Protein AF-0000000069564676 (afdb_homodimer)

pLDDT: mean 77.63, std 24.66, range [20.08, 97.81]

Organism: Araneus ventricosus (NCBI:txid182803)

Sequence (310 aa):
MEGTSELGQIPICLFYKAKEYPKPPKLYRRPIPWRDETKYLGVILDKRLTYKTHVAEVKNKVTAVNKKLYYVMGKNSKLSPRNILLLYKTLMRPIMSYASPVWGAAAKTHINKLETAQNKIARQITQVPWYVRNKQIQRELKLTPLLDYFSHQIFMEGTSELGQIPICLFYKAKEYPKPPKLYRRPIPWRDETKYLGVILDKRLTYKTHVAEVKNKVTAVNKKLYYVMGKNSKLSPRNILLLYKTLMRPIMSYASPVWGAAAKTHINKLETAQNKIARQITQVPWYVRNKQIQRELKLTPLLDYFSHQIF

Structure (mmCIF, N/CA/C/O backbone):
data_AF-0000000069564676-model_v1
#
loop_
_entity.id
_entity.type
_entity.pdbx_description
1 polymer 'Putative RNA-directed DNA polymerase from transposon X-element'
#
loop_
_atom_site.group_PDB
_atom_site.id
_atom_site.type_symbol
_atom_site.label_atom_id
_atom_site.label_alt_id
_atom_site.label_comp_id
_atom_site.label_asym_id
_atom_site.label_entity_id
_atom_site.label_seq_id
_atom_site.pdbx_PDB_ins_code
_atom_site.Cartn_x
_atom_site.Cartn_y
_atom_site.Cartn_z
_atom_site.occupancy
_atom_site.B_iso_or_equiv
_atom_site.auth_seq_id
_atom_site.auth_comp_id
_atom_site.auth_asym_id
_atom_site.auth_atom_id
_atom_site.pdbx_PDB_model_num
ATOM 1 N N . MET A 1 1 ? -2.74 -2.475 32.688 1 20.09 1 MET A N 1
ATOM 2 C CA . MET A 1 1 ? -2.074 -3.359 31.719 1 20.09 1 MET A CA 1
ATOM 3 C C . MET A 1 1 ? -2.043 -2.736 30.328 1 20.09 1 MET A C 1
ATOM 5 O O . MET A 1 1 ? -3.057 -2.725 29.625 1 20.09 1 MET A O 1
ATOM 9 N N . GLU A 1 2 ? -1.271 -1.527 30.141 1 24.39 2 GLU A N 1
ATOM 10 C CA . GLU A 1 2 ? -1.19 -0.395 29.219 1 24.39 2 GLU A CA 1
ATOM 11 C C . GLU A 1 2 ? -0.674 -0.829 27.844 1 24.39 2 GLU A C 1
ATOM 13 O O . GLU A 1 2 ? 0.43 -1.365 27.734 1 24.39 2 GLU A O 1
ATOM 18 N N . GLY A 1 3 ? -1.447 -1.653 27.094 1 25.66 3 GLY A N 1
ATOM 19 C CA . GLY A 1 3 ? -1.101 -2.182 25.781 1 25.66 3 GLY A CA 1
ATOM 20 C C . GLY A 1 3 ? -0.368 -1.181 24.922 1 25.66 3 GLY A C 1
ATOM 21 O O . GLY A 1 3 ? -0.958 -0.201 24.453 1 25.66 3 GLY A O 1
ATOM 22 N N . THR A 1 4 ? 0.933 -0.821 25.234 1 27.86 4 THR A N 1
ATOM 23 C CA . THR A 1 4 ? 1.919 0.072 24.625 1 27.86 4 THR A CA 1
ATOM 24 C C . THR A 1 4 ? 2.059 -0.203 23.141 1 27.86 4 THR A C 1
ATOM 26 O O . THR A 1 4 ? 2.555 -1.258 22.734 1 27.86 4 THR A O 1
ATOM 29 N N . SER A 1 5 ? 1.03 -0.113 22.453 1 30.66 5 SER A N 1
ATOM 30 C CA . SER A 1 5 ? 1.203 -0.148 21 1 30.66 5 SER A CA 1
ATOM 31 C C . SER A 1 5 ? 2.412 0.675 20.562 1 30.66 5 SER A C 1
ATOM 33 O O . SER A 1 5 ? 2.549 1.838 20.953 1 30.66 5 SER A O 1
ATOM 35 N N . GLU A 1 6 ? 3.609 0.08 20.578 1 29.86 6 GLU A N 1
ATOM 36 C CA . GLU A 1 6 ? 4.914 0.643 20.234 1 29.86 6 GLU A CA 1
ATOM 37 C C . GLU A 1 6 ? 4.84 1.523 19 1 29.86 6 GLU A C 1
ATOM 39 O O . GLU A 1 6 ? 4.82 1.019 17.875 1 29.86 6 GLU A O 1
ATOM 44 N N . LEU A 1 7 ? 3.84 2.301 18.828 1 29.2 7 LEU A N 1
ATOM 45 C CA . LEU A 1 7 ? 3.957 3.4 17.875 1 29.2 7 LEU A CA 1
ATOM 46 C C . LEU A 1 7 ? 5.316 4.082 18 1 29.2 7 LEU A C 1
ATOM 48 O O . LEU A 1 7 ? 5.602 4.727 19.016 1 29.2 7 LEU A O 1
ATOM 52 N N . GLY A 1 8 ? 6.371 3.348 17.734 1 30.05 8 GLY A N 1
ATOM 53 C CA . GLY A 1 8 ? 7.746 3.814 17.828 1 30.05 8 GLY A CA 1
ATOM 54 C C . GLY A 1 8 ? 7.922 5.25 17.375 1 30.05 8 GLY A C 1
ATOM 55 O O . GLY A 1 8 ? 7.039 5.816 16.734 1 30.05 8 GLY A O 1
ATOM 56 N N . GLN A 1 9 ? 8.828 5.98 18.031 1 30.41 9 GLN A N 1
ATOM 57 C CA . GLN A 1 9 ? 9.375 7.324 17.875 1 30.41 9 GLN A CA 1
ATOM 58 C C . GLN A 1 9 ? 9.672 7.641 16.422 1 30.41 9 GLN A C 1
ATOM 60 O O . GLN A 1 9 ? 10.086 6.762 15.664 1 30.41 9 GLN A O 1
ATOM 65 N N . ILE A 1 10 ? 8.852 8.414 15.781 1 31.52 10 ILE A N 1
ATOM 66 C CA . ILE A 1 10 ? 9.133 8.992 14.469 1 31.52 10 ILE A CA 1
ATOM 67 C C . ILE A 1 10 ? 10.602 9.398 14.391 1 31.52 10 ILE A C 1
ATOM 69 O O . ILE A 1 10 ? 11.039 10.305 15.109 1 31.52 10 ILE A O 1
ATOM 73 N N . PRO A 1 11 ? 11.531 8.508 14.227 1 31.44 11 PRO A N 1
ATOM 74 C CA . PRO A 1 11 ? 12.883 9.031 14.031 1 31.44 11 PRO A CA 1
ATOM 75 C C . PRO A 1 11 ? 12.953 10.102 12.938 1 31.44 11 PRO A C 1
ATOM 77 O O . PRO A 1 11 ? 12.508 9.867 11.812 1 31.44 11 PRO A O 1
ATOM 80 N N . ILE A 1 12 ? 12.492 11.305 13.133 1 32.72 12 ILE A N 1
ATOM 81 C CA . ILE A 1 12 ? 12.984 12.414 12.336 1 32.72 12 ILE A CA 1
ATOM 82 C C . ILE A 1 12 ? 14.445 12.188 11.969 1 32.72 12 ILE A C 1
ATOM 84 O O . ILE A 1 12 ? 15.344 12.422 12.781 1 32.72 12 ILE A O 1
ATOM 88 N N . CYS A 1 13 ? 14.984 11.102 11.641 1 32.88 13 CYS A N 1
ATOM 89 C CA . CYS A 1 13 ? 16.359 11.016 11.141 1 32.88 13 CYS A CA 1
ATOM 90 C C . CYS A 1 13 ? 16.578 12 10 1 32.88 13 CYS A C 1
ATOM 92 O O . CYS A 1 13 ? 15.891 11.953 8.984 1 32.88 13 CYS A O 1
ATOM 94 N N . LEU A 1 14 ? 16.844 13.312 10.195 1 31.86 14 LEU A N 1
ATOM 95 C CA . LEU A 1 14 ? 17.797 14.102 9.414 1 31.86 14 LEU A CA 1
ATOM 96 C C . LEU A 1 14 ? 18.781 13.195 8.68 1 31.86 14 LEU A C 1
ATOM 98 O O . LEU A 1 14 ? 19.656 12.594 9.305 1 31.86 14 LEU A O 1
ATOM 102 N N . PHE A 1 15 ? 18.359 12.406 7.941 1 35.03 15 PHE A N 1
ATOM 103 C CA . PHE A 1 15 ? 19.234 11.656 7.051 1 35.03 15 PHE A CA 1
ATOM 104 C C . PHE A 1 15 ? 20.234 12.586 6.367 1 35.03 15 PHE A C 1
ATOM 106 O O . PHE A 1 15 ? 19.859 13.344 5.465 1 35.03 15 PHE A O 1
ATOM 113 N N . TYR A 1 16 ? 21.016 13.344 7.113 1 31.02 16 TYR A N 1
ATOM 114 C CA . TYR A 1 16 ? 22.188 13.938 6.469 1 31.02 16 TYR A CA 1
ATOM 115 C C . TYR A 1 16 ? 22.922 12.906 5.625 1 31.02 16 TYR A C 1
ATOM 117 O O . TYR A 1 16 ? 22.891 11.711 5.926 1 31.02 16 TYR A O 1
ATOM 125 N N . LYS A 1 17 ? 23.203 13.297 4.359 1 33.84 17 LYS A N 1
ATOM 126 C CA . LYS A 1 17 ? 24.188 12.578 3.555 1 33.84 17 LYS A CA 1
ATOM 127 C C . LYS A 1 17 ? 25.281 11.992 4.43 1 33.84 17 LYS A C 1
ATOM 129 O O . LYS A 1 17 ? 25.672 12.594 5.434 1 33.84 17 LYS A O 1
ATOM 134 N N . ALA A 1 18 ? 25.672 10.727 4.195 1 33.09 18 ALA A N 1
ATOM 135 C CA . ALA A 1 18 ? 26.812 10 4.742 1 33.09 18 ALA A CA 1
ATOM 136 C C . ALA A 1 18 ? 27.953 10.953 5.082 1 33.09 18 ALA A C 1
ATOM 138 O O . ALA A 1 18 ? 28.875 10.602 5.832 1 33.09 18 ALA A O 1
ATOM 139 N N . LYS A 1 19 ? 28.125 12.078 4.344 1 34.16 19 LYS A N 1
ATOM 140 C CA . LYS A 1 19 ? 29.453 12.633 4.605 1 34.16 19 LYS A CA 1
ATOM 141 C C . LYS A 1 19 ? 29.531 13.203 6.02 1 34.16 19 LYS A C 1
ATOM 143 O O . LYS A 1 19 ? 30.609 13.211 6.621 1 34.16 19 LYS A O 1
ATOM 148 N N . GLU A 1 20 ? 28.75 14.273 6.273 1 33.28 20 GLU A N 1
ATOM 149 C CA . GLU A 1 20 ? 29.078 14.953 7.52 1 33.28 20 GLU A CA 1
ATOM 150 C C . GLU A 1 20 ? 28.188 14.469 8.664 1 33.28 20 GLU A C 1
ATOM 152 O O . GLU A 1 20 ? 26.984 14.711 8.672 1 33.28 20 GLU A O 1
ATOM 157 N N . TYR A 1 21 ? 28.406 13.312 9.109 1 33.94 21 TYR A N 1
ATOM 158 C CA . TYR A 1 21 ? 27.844 12.797 10.359 1 33.94 21 TYR A CA 1
ATOM 159 C C . TYR A 1 21 ? 27.891 13.852 11.453 1 33.94 21 TYR A C 1
ATOM 161 O O . TYR A 1 21 ? 28.969 14.312 11.836 1 33.94 21 TYR A O 1
ATOM 169 N N . PRO A 1 22 ? 27.062 14.805 11.57 1 33.44 22 PRO A N 1
ATOM 170 C CA . PRO A 1 22 ? 27.391 15.5 12.82 1 33.44 22 PRO A CA 1
ATOM 171 C C . PRO A 1 22 ? 27.516 14.539 14.008 1 33.44 22 PRO A C 1
ATOM 173 O O . PRO A 1 22 ? 26.953 13.445 13.977 1 33.44 22 PRO A O 1
ATOM 176 N N . LYS A 1 23 ? 28.406 14.711 14.906 1 34.78 23 LYS A N 1
ATOM 177 C CA . LYS A 1 23 ? 28.641 13.992 16.156 1 34.78 23 LYS A CA 1
ATOM 178 C C . LYS A 1 23 ? 27.344 13.812 16.938 1 34.78 23 LYS A C 1
ATOM 180 O O . LYS A 1 23 ? 26.5 14.719 16.984 1 34.78 23 LYS A O 1
ATOM 185 N N . PRO A 1 24 ? 26.828 12.594 17.016 1 37.69 24 PRO A N 1
ATOM 186 C CA . PRO A 1 24 ? 25.641 12.375 17.859 1 37.69 24 PRO A CA 1
ATOM 187 C C . PRO A 1 24 ? 25.578 13.336 19.047 1 37.69 24 PRO A C 1
ATOM 189 O O . PRO A 1 24 ? 26.609 13.633 19.656 1 37.69 24 PRO A O 1
ATOM 192 N N . PRO A 1 25 ? 24.719 14.234 19.094 1 35.28 25 PRO A N 1
ATOM 193 C CA . PRO A 1 25 ? 24.781 14.961 20.359 1 35.28 25 PRO A CA 1
ATOM 194 C C . PRO A 1 25 ? 24.891 14.039 21.578 1 35.28 25 PRO A C 1
ATOM 196 O O . PRO A 1 25 ? 24.422 12.898 21.516 1 35.28 25 PRO A O 1
ATOM 199 N N . LYS A 1 26 ? 25.938 14.219 22.391 1 34.5 26 LYS A N 1
ATOM 200 C CA . LYS A 1 26 ? 26.344 13.531 23.625 1 34.5 26 LYS A CA 1
ATOM 201 C C . LYS A 1 26 ? 25.172 13.445 24.594 1 34.5 26 LYS A C 1
ATOM 203 O O . LYS A 1 26 ? 24.969 14.344 25.422 1 34.5 26 LYS A O 1
ATOM 208 N N . LEU A 1 27 ? 23.875 13.414 24.234 1 33.81 27 LEU A N 1
ATOM 209 C CA . LEU A 1 27 ? 23.109 13.508 25.469 1 33.81 27 LEU A CA 1
ATOM 210 C C . LEU A 1 27 ? 23.531 12.422 26.453 1 33.81 27 LEU A C 1
ATOM 212 O O . LEU A 1 27 ? 23.828 12.703 27.609 1 33.81 27 LEU A O 1
ATOM 216 N N . TYR A 1 28 ? 22.625 11.156 26.797 1 37.41 28 TYR A N 1
ATOM 217 C CA . TYR A 1 28 ? 22.828 10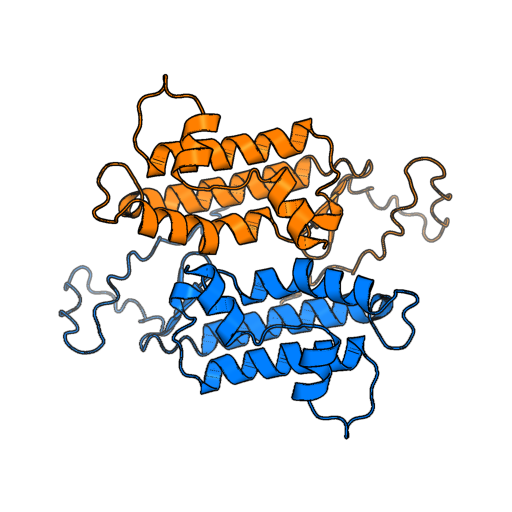.305 27.969 1 37.41 28 TYR A CA 1
ATOM 218 C C . TYR A 1 28 ? 23.859 9.227 27.672 1 37.41 28 TYR A C 1
ATOM 220 O O . TYR A 1 28 ? 24.141 8.914 26.51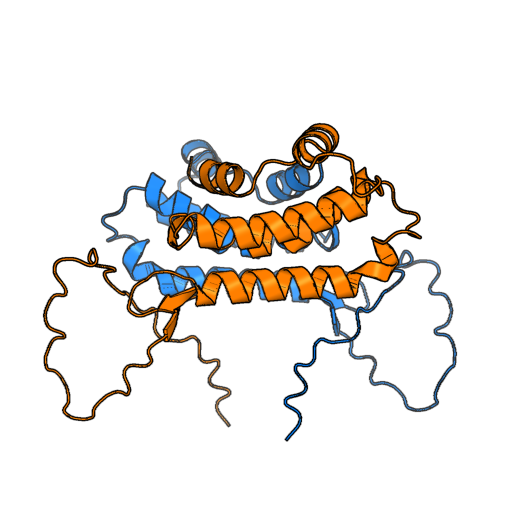6 1 37.41 28 TYR A O 1
ATOM 228 N N . ARG A 1 29 ? 24.703 8.727 28.719 1 35.97 29 ARG A N 1
ATOM 229 C CA . ARG A 1 29 ? 25.828 7.812 28.938 1 35.97 29 ARG A CA 1
ATOM 230 C C . ARG A 1 29 ? 25.547 6.449 28.312 1 35.97 29 ARG A C 1
ATOM 232 O O . ARG A 1 29 ? 26.359 5.527 28.438 1 35.97 29 ARG A O 1
ATOM 239 N N . ARG A 1 30 ? 24.297 5.816 28.609 1 38.78 30 ARG A N 1
ATOM 240 C CA . ARG A 1 30 ? 24.297 4.387 28.312 1 38.78 30 ARG A CA 1
ATOM 241 C C . ARG A 1 30 ? 24.422 4.133 26.812 1 38.78 30 ARG A C 1
ATOM 243 O O . ARG A 1 30 ? 23.906 4.902 26 1 38.78 30 ARG A O 1
ATOM 250 N N . PRO A 1 31 ? 25.375 3.293 26.5 1 37.38 31 PRO A N 1
ATOM 251 C CA . PRO A 1 31 ? 25.531 2.902 25.094 1 37.38 31 PRO A CA 1
ATOM 252 C C . PRO A 1 31 ? 24.203 2.529 24.438 1 37.38 31 PRO A C 1
ATOM 254 O O . PRO A 1 31 ? 23.438 1.734 24.984 1 37.38 31 PRO A O 1
ATOM 257 N N . ILE A 1 32 ? 23.297 3.332 24.172 1 40.38 32 ILE A N 1
ATOM 258 C CA . ILE A 1 32 ? 22.156 2.848 23.406 1 40.38 32 ILE A CA 1
ATOM 259 C C . ILE A 1 32 ? 22.641 1.862 22.344 1 40.38 32 ILE A C 1
ATOM 261 O O . ILE A 1 32 ? 23.469 2.205 21.5 1 40.38 32 ILE A O 1
ATOM 265 N N . PRO A 1 33 ? 22.578 0.513 22.719 1 42.59 33 PRO A N 1
ATOM 266 C CA . PRO A 1 33 ? 23 -0.379 21.641 1 42.59 33 PRO A CA 1
ATOM 267 C C . PRO A 1 33 ? 22.609 0.152 20.25 1 42.59 33 PRO A C 1
ATOM 269 O O . PRO A 1 33 ? 21.5 0.658 20.078 1 42.59 33 PRO A O 1
ATOM 272 N N . TRP A 1 34 ? 23.453 0.779 19.734 1 43.38 34 TRP A N 1
ATOM 273 C CA . TRP A 1 34 ? 23.234 1.191 18.344 1 43.38 34 TRP A CA 1
ATOM 274 C C . TRP A 1 34 ? 22.453 0.131 17.578 1 43.38 34 TRP A C 1
ATOM 276 O O . TRP A 1 34 ? 22.875 -1.019 17.484 1 43.38 34 TRP A O 1
ATOM 286 N N . ARG A 1 35 ? 21.312 0.071 17.984 1 53.84 35 ARG A N 1
ATOM 287 C CA . ARG A 1 35 ? 20.609 -0.85 17.094 1 53.84 35 ARG A CA 1
ATOM 288 C C . ARG A 1 35 ? 20.906 -0.535 15.633 1 53.84 35 ARG A C 1
ATOM 290 O O . ARG A 1 35 ? 20.891 0.629 15.234 1 53.84 35 ARG A O 1
ATOM 297 N N . ASP A 1 36 ? 21.719 -1.487 15.039 1 67.12 36 ASP A N 1
ATOM 298 C CA . ASP A 1 36 ? 22.203 -1.371 13.664 1 67.12 36 ASP A CA 1
ATOM 299 C C . ASP A 1 36 ? 21.047 -1.039 12.719 1 67.12 36 ASP A C 1
ATOM 301 O O . ASP A 1 36 ? 21.25 -0.382 11.695 1 67.12 36 ASP A O 1
ATOM 305 N N . GLU A 1 37 ? 19.844 -1.373 13.258 1 75.38 37 GLU A N 1
ATOM 306 C CA . GLU A 1 37 ? 18.672 -1.096 12.43 1 75.38 37 GLU A CA 1
ATOM 307 C C . GLU A 1 37 ? 17.516 -0.564 13.266 1 75.38 37 GLU A C 1
ATOM 309 O O . GLU A 1 37 ? 17.359 -0.958 14.422 1 75.38 37 GLU A O 1
ATOM 314 N N . THR A 1 38 ? 16.906 0.475 12.836 1 78.62 38 THR A N 1
ATOM 315 C CA . THR A 1 38 ? 15.711 1.02 13.477 1 78.62 38 THR A CA 1
ATOM 316 C C . THR A 1 38 ? 14.547 1.072 12.492 1 78.62 38 THR A C 1
ATOM 318 O O . THR A 1 38 ? 14.734 1.352 11.312 1 78.62 38 THR A O 1
ATOM 321 N N . LYS A 1 39 ? 13.375 0.662 13.039 1 84.88 39 LYS A N 1
ATOM 322 C CA . LYS A 1 39 ? 12.18 0.735 12.203 1 84.88 39 LYS A CA 1
ATOM 323 C C . LYS A 1 39 ? 11.375 2.002 12.492 1 84.88 39 LYS A C 1
ATOM 325 O O . LYS A 1 39 ? 11.039 2.275 13.641 1 84.88 39 LYS A O 1
ATOM 330 N N . TYR A 1 40 ? 11.148 2.775 11.422 1 81.62 40 TYR A N 1
ATOM 331 C CA . TYR A 1 40 ? 10.367 4.004 11.523 1 81.62 40 TYR A CA 1
ATOM 332 C C . TYR A 1 40 ? 9.227 4.012 10.508 1 81.62 40 TYR A C 1
ATOM 334 O O . TYR A 1 40 ? 9.461 3.885 9.305 1 81.62 40 TYR A O 1
ATOM 342 N N . LEU A 1 41 ? 7.949 4.074 11.055 1 84.31 41 LEU A N 1
ATOM 343 C CA . LEU A 1 41 ? 6.75 4.09 10.227 1 84.31 41 LEU A CA 1
ATOM 344 C C . LEU A 1 41 ? 6.707 2.869 9.312 1 84.31 41 LEU A C 1
ATOM 346 O O . LEU A 1 41 ? 6.168 2.934 8.203 1 84.31 41 LEU A O 1
ATOM 350 N N . GLY A 1 42 ? 7.348 1.885 9.641 1 86.06 42 GLY A N 1
ATOM 351 C CA . GLY A 1 42 ? 7.305 0.665 8.852 1 86.06 42 GLY A CA 1
ATOM 352 C C . GLY A 1 42 ? 8.5 0.509 7.93 1 86.06 42 GLY A C 1
ATOM 353 O O . GLY A 1 42 ? 8.617 -0.493 7.219 1 86.06 42 GLY A O 1
ATOM 354 N N . VAL A 1 43 ? 9.406 1.539 7.98 1 88.12 43 VAL A N 1
ATOM 355 C CA . VAL A 1 43 ? 10.617 1.467 7.176 1 88.12 43 VAL A CA 1
ATOM 356 C C . VAL A 1 43 ? 11.805 1.101 8.062 1 88.12 43 VAL A C 1
ATOM 358 O O . VAL A 1 43 ? 12.039 1.74 9.094 1 88.12 43 VAL A O 1
ATOM 361 N N . ILE A 1 44 ? 12.555 0.077 7.645 1 88.31 44 ILE A N 1
ATOM 362 C CA . ILE A 1 44 ? 13.742 -0.341 8.391 1 88.31 44 ILE A CA 1
ATOM 363 C C . ILE A 1 44 ? 14.953 0.462 7.926 1 88.31 44 ILE A C 1
ATOM 365 O O . ILE A 1 44 ? 15.375 0.35 6.773 1 88.31 44 ILE A O 1
ATOM 369 N N . LEU A 1 45 ? 15.445 1.204 8.859 1 83.75 45 LEU A N 1
ATOM 370 C CA . LEU A 1 45 ? 16.609 2.045 8.594 1 83.75 45 LEU A CA 1
ATOM 371 C C . LEU A 1 45 ? 17.875 1.417 9.156 1 83.75 45 LEU A C 1
ATOM 373 O O . LEU A 1 45 ? 17.906 0.997 10.312 1 83.75 45 LEU A O 1
ATOM 377 N N . ASP A 1 46 ? 18.781 1.205 8.25 1 80.25 46 ASP A N 1
ATOM 378 C CA . ASP A 1 46 ? 20.078 0.729 8.727 1 80.25 46 ASP A CA 1
ATOM 379 C C . ASP A 1 46 ? 21.094 1.872 8.812 1 80.25 46 ASP A C 1
ATOM 381 O O . ASP A 1 46 ? 20.859 2.957 8.273 1 80.25 46 ASP A O 1
ATOM 385 N N . LYS A 1 47 ? 22.016 1.6 9.5 1 73.38 47 LYS A N 1
ATOM 386 C CA . LYS A 1 47 ? 23 2.637 9.805 1 73.38 47 LYS A CA 1
ATOM 387 C C . LYS A 1 47 ? 23.547 3.266 8.531 1 73.38 47 LYS A C 1
ATOM 389 O O . LYS A 1 47 ? 23.828 4.465 8.5 1 73.38 47 LYS A O 1
ATOM 394 N N . ARG A 1 48 ? 23.672 2.49 7.5 1 76.88 48 ARG A N 1
ATOM 395 C CA . ARG A 1 48 ? 24.25 2.98 6.25 1 76.88 48 ARG A CA 1
ATOM 396 C C . ARG A 1 48 ? 23.156 3.383 5.266 1 76.88 48 ARG A C 1
ATOM 398 O O . ARG A 1 48 ? 23.453 3.809 4.145 1 76.88 48 ARG A O 1
ATOM 405 N N . LEU A 1 49 ? 21.953 3.256 5.648 1 77.56 49 LEU A N 1
ATOM 406 C CA . LEU A 1 49 ? 20.781 3.596 4.84 1 77.56 49 LEU A CA 1
ATOM 407 C C . LEU A 1 49 ? 20.828 2.885 3.49 1 77.56 49 LEU A C 1
ATOM 409 O O . LEU A 1 49 ? 20.594 3.502 2.449 1 77.56 49 LEU A O 1
ATOM 413 N N . THR A 1 50 ? 21.312 1.74 3.547 1 82.88 50 THR A N 1
ATOM 414 C CA . THR A 1 50 ? 21.328 0.931 2.332 1 82.88 50 THR A CA 1
ATOM 415 C C . THR A 1 50 ? 19.953 0.346 2.051 1 82.88 50 THR A C 1
ATOM 417 O O . THR A 1 50 ? 19.656 -0.041 0.919 1 82.88 50 THR A O 1
ATOM 420 N N . TYR A 1 51 ? 19.141 0.196 3.084 1 89.44 51 TYR A N 1
ATOM 421 C CA . TYR A 1 51 ? 17.766 -0.313 3.039 1 89.44 51 TYR A CA 1
ATOM 422 C C . TYR A 1 51 ? 17.75 -1.784 2.645 1 89.44 51 TYR A C 1
ATOM 424 O O . TYR A 1 51 ? 16.734 -2.289 2.164 1 89.44 51 TYR A O 1
ATOM 432 N N . LYS A 1 52 ? 18.859 -2.461 2.756 1 89.62 52 LYS A N 1
ATOM 433 C CA . LYS A 1 52 ? 18.953 -3.879 2.422 1 89.62 52 LYS A CA 1
ATOM 434 C C . LYS A 1 52 ? 17.953 -4.703 3.221 1 89.62 52 LYS A C 1
ATOM 436 O O . LYS A 1 52 ? 17.203 -5.5 2.652 1 89.62 52 LYS A O 1
ATOM 441 N N . THR A 1 53 ? 17.953 -4.457 4.457 1 90.56 53 THR A N 1
ATOM 442 C CA . THR A 1 53 ? 17.062 -5.211 5.34 1 90.56 53 THR A CA 1
ATOM 443 C C . THR A 1 53 ? 15.602 -4.883 5.043 1 90.56 53 THR A C 1
ATOM 445 O O . THR A 1 53 ? 14.75 -5.773 5.043 1 90.56 53 THR A O 1
ATOM 448 N N . HIS A 1 54 ? 15.25 -3.643 4.781 1 92.25 54 HIS A N 1
ATOM 449 C CA . HIS A 1 54 ? 13.883 -3.256 4.449 1 92.25 54 HIS A CA 1
ATOM 450 C C . HIS A 1 54 ? 13.406 -3.967 3.191 1 92.25 54 HIS A C 1
ATOM 452 O O . HIS A 1 54 ? 12.328 -4.57 3.186 1 92.25 54 HIS A O 1
ATOM 458 N N . VAL A 1 55 ? 14.25 -3.918 2.197 1 93.94 55 VAL A N 1
ATOM 459 C CA . VAL A 1 55 ? 13.883 -4.516 0.918 1 93.94 55 VAL A CA 1
ATOM 460 C C . VAL A 1 55 ? 13.672 -6.02 1.091 1 93.94 55 VAL A C 1
ATOM 462 O O . VAL A 1 55 ? 12.742 -6.59 0.524 1 93.94 55 VAL A O 1
ATOM 465 N N . ALA A 1 56 ? 14.5 -6.645 1.858 1 94.25 56 ALA A N 1
ATOM 466 C CA . ALA A 1 56 ? 14.352 -8.07 2.125 1 94.25 56 ALA A CA 1
ATOM 467 C C . ALA A 1 56 ? 13.023 -8.367 2.82 1 94.25 56 ALA A C 1
ATOM 469 O O . ALA A 1 56 ? 12.336 -9.328 2.479 1 94.25 56 ALA A O 1
ATOM 470 N N . GLU A 1 57 ? 12.695 -7.551 3.754 1 94.75 57 GLU A N 1
ATOM 471 C CA . GLU A 1 57 ? 11.43 -7.727 4.473 1 94.75 57 GLU A CA 1
ATOM 472 C C . GLU A 1 57 ? 10.234 -7.535 3.545 1 94.75 57 GLU A C 1
ATOM 474 O O . GLU A 1 57 ? 9.266 -8.289 3.617 1 94.75 57 GLU A O 1
ATOM 479 N N . VAL A 1 58 ? 10.281 -6.535 2.713 1 95.38 58 VAL A N 1
ATOM 480 C CA . VAL A 1 58 ? 9.219 -6.289 1.745 1 95.38 58 VAL A CA 1
ATOM 481 C C . VAL A 1 58 ? 9.078 -7.496 0.819 1 95.38 58 VAL A C 1
ATOM 483 O O . VAL A 1 58 ? 7.965 -7.973 0.584 1 95.38 58 VAL A O 1
ATOM 486 N N . LYS A 1 59 ? 10.203 -8.016 0.32 1 96.75 59 LYS A N 1
ATOM 487 C CA . LYS A 1 59 ? 10.18 -9.188 -0.553 1 96.75 59 LYS A CA 1
ATOM 488 C C . LYS A 1 59 ? 9.547 -10.383 0.15 1 96.75 59 LYS A C 1
ATOM 490 O O . LYS A 1 59 ? 8.727 -11.086 -0.438 1 96.75 59 LYS A O 1
ATOM 495 N N . ASN A 1 60 ? 9.906 -10.555 1.354 1 96.81 60 ASN A N 1
ATOM 496 C CA . ASN A 1 60 ? 9.352 -11.664 2.123 1 96.81 60 ASN A CA 1
ATOM 497 C C . ASN A 1 60 ? 7.848 -11.531 2.309 1 96.81 60 ASN A C 1
ATOM 499 O O . ASN A 1 60 ? 7.113 -12.516 2.209 1 96.81 60 ASN A O 1
ATOM 503 N N . LYS A 1 61 ? 7.406 -10.367 2.578 1 96 61 LYS A N 1
ATOM 504 C CA . LYS A 1 61 ? 5.977 -10.125 2.77 1 96 61 LYS A CA 1
ATOM 505 C C . LYS A 1 61 ? 5.195 -10.406 1.489 1 96 61 LYS A C 1
ATOM 507 O O . LYS A 1 61 ? 4.152 -11.062 1.523 1 96 61 LYS A O 1
ATOM 512 N N . VAL A 1 62 ? 5.684 -9.953 0.384 1 96.75 62 VAL A N 1
ATOM 513 C CA . VAL A 1 62 ? 5 -10.156 -0.889 1 96.75 62 VAL A CA 1
ATOM 514 C C . VAL A 1 62 ? 4.988 -11.641 -1.245 1 96.75 62 VAL A C 1
ATOM 516 O O . VAL A 1 62 ? 3.971 -12.164 -1.703 1 96.75 62 VAL A O 1
ATOM 519 N N . THR A 1 63 ? 6.102 -12.289 -1.008 1 96.25 63 THR A N 1
ATOM 520 C CA . THR A 1 63 ? 6.195 -13.727 -1.271 1 96.25 63 THR A CA 1
ATOM 521 C C . THR A 1 63 ? 5.207 -14.5 -0.404 1 96.25 63 THR A C 1
ATOM 523 O O . THR A 1 63 ? 4.562 -15.438 -0.876 1 96.25 63 THR A O 1
ATOM 526 N N . ALA A 1 64 ? 5.086 -14.07 0.796 1 95.31 64 ALA A N 1
ATOM 527 C CA . ALA A 1 64 ? 4.148 -14.727 1.709 1 95.31 64 ALA A CA 1
ATOM 528 C C . ALA A 1 64 ? 2.709 -14.539 1.243 1 95.31 64 ALA A C 1
ATOM 530 O O . ALA A 1 64 ? 1.907 -15.477 1.295 1 95.31 64 ALA A O 1
ATOM 531 N N . VAL A 1 65 ? 2.357 -13.375 0.819 1 93.38 65 VAL A N 1
ATOM 532 C CA . VAL A 1 65 ? 1.017 -13.109 0.308 1 93.38 65 VAL A CA 1
ATOM 533 C C . VAL A 1 65 ? 0.757 -13.961 -0.933 1 93.38 65 VAL A C 1
ATOM 535 O O . VAL A 1 65 ? -0.3 -14.586 -1.056 1 93.38 65 VAL A O 1
ATOM 538 N N . ASN A 1 66 ? 1.708 -14 -1.812 1 95.88 66 ASN A N 1
ATOM 539 C CA . ASN A 1 66 ? 1.589 -14.812 -3.014 1 95.88 66 ASN A CA 1
ATOM 540 C C . ASN A 1 66 ? 1.357 -16.281 -2.67 1 95.88 66 ASN A C 1
ATOM 542 O O . ASN A 1 66 ? 0.516 -16.938 -3.279 1 95.88 66 ASN A O 1
ATOM 546 N N . LYS A 1 67 ? 2.098 -16.734 -1.736 1 94.94 67 LYS A N 1
ATOM 547 C CA . LYS A 1 67 ? 1.958 -18.125 -1.325 1 94.94 67 LYS A CA 1
ATOM 548 C C . LYS A 1 67 ? 0.579 -18.391 -0.726 1 94.94 67 LYS A C 1
ATOM 550 O O . LYS A 1 67 ? -0.047 -19.406 -1.018 1 94.94 67 LYS A O 1
ATOM 555 N N . LYS A 1 68 ? 0.14 -17.484 0.045 1 90.69 68 LYS A N 1
ATOM 556 C CA . LYS A 1 68 ? -1.171 -17.625 0.671 1 90.69 68 LYS A CA 1
ATOM 557 C C . LYS A 1 68 ? -2.283 -17.625 -0.374 1 90.69 68 LYS A C 1
ATOM 559 O O . LYS A 1 68 ? -3.32 -18.266 -0.189 1 90.69 68 LYS A O 1
ATOM 564 N N . LEU A 1 69 ? -2.057 -17.031 -1.494 1 91.75 69 LEU A N 1
ATOM 565 C CA . LEU A 1 69 ? -3.088 -16.875 -2.516 1 91.75 69 LEU A CA 1
ATOM 566 C C . LEU A 1 69 ? -2.85 -17.844 -3.676 1 91.75 69 LEU A C 1
ATOM 568 O O . LEU A 1 69 ? -3.566 -17.797 -4.68 1 91.75 69 LEU A O 1
ATOM 572 N N . TYR A 1 70 ? -1.903 -18.609 -3.484 1 92.25 70 TYR A N 1
ATOM 573 C CA . TYR A 1 70 ? -1.5 -19.453 -4.602 1 92.25 70 TYR A CA 1
ATOM 574 C C . TYR A 1 70 ? -2.645 -20.359 -5.039 1 92.25 70 TYR A C 1
ATOM 576 O O . TYR A 1 70 ? -2.787 -20.656 -6.227 1 92.25 70 TYR A O 1
ATOM 584 N N . TYR A 1 71 ? -3.514 -20.766 -4.168 1 87 71 TYR A N 1
ATOM 585 C CA . TYR A 1 71 ? -4.637 -21.641 -4.496 1 87 71 TYR A CA 1
ATOM 586 C C . TYR A 1 71 ? -5.617 -20.938 -5.43 1 87 71 TYR A C 1
ATOM 588 O O . TYR A 1 71 ? -6.285 -21.594 -6.238 1 87 71 TYR A O 1
ATOM 596 N N . VAL A 1 72 ? -5.645 -19.609 -5.422 1 85.75 72 VAL A N 1
ATOM 597 C CA . VAL A 1 72 ? -6.586 -18.859 -6.246 1 85.75 72 VAL A CA 1
ATOM 598 C C . VAL A 1 72 ? -5.875 -18.297 -7.477 1 85.75 72 VAL A C 1
ATOM 600 O O . VAL A 1 72 ? -6.484 -18.156 -8.539 1 85.75 72 VAL A O 1
ATOM 603 N N . MET A 1 73 ? -4.633 -18.125 -7.32 1 91.62 73 MET A N 1
ATOM 604 C CA . MET A 1 73 ? -3.953 -17.422 -8.398 1 91.62 73 MET A CA 1
ATOM 605 C C . MET A 1 73 ? -2.99 -18.344 -9.133 1 91.62 73 MET A C 1
ATOM 607 O O . MET A 1 73 ? -2.424 -17.969 -10.164 1 91.62 73 MET A O 1
ATOM 611 N N . GLY A 1 74 ? -2.777 -19.5 -8.719 1 89.56 74 GLY A N 1
ATOM 612 C CA . GLY A 1 74 ? -1.762 -20.391 -9.25 1 89.56 74 GLY A CA 1
ATOM 613 C C . GLY A 1 74 ? -2.184 -21.078 -10.539 1 89.56 74 GLY A C 1
ATOM 614 O O . GLY A 1 74 ? -3.057 -20.594 -11.258 1 89.56 74 GLY A O 1
ATOM 615 N N . LYS A 1 75 ? -1.497 -22.125 -10.953 1 88.44 75 LYS A N 1
ATOM 616 C CA . LYS A 1 75 ? -1.62 -22.844 -12.219 1 88.44 75 LYS A CA 1
ATOM 617 C C . LYS A 1 75 ? -3.047 -23.344 -12.422 1 88.44 75 LYS A C 1
ATOM 619 O O . LYS A 1 75 ? -3.553 -23.344 -13.547 1 88.44 75 LYS A O 1
ATOM 624 N N . ASN A 1 76 ? -3.764 -23.703 -11.406 1 88.94 76 ASN A N 1
ATOM 625 C CA . ASN A 1 76 ? -5.102 -24.266 -11.523 1 88.94 76 ASN A CA 1
ATOM 626 C C . ASN A 1 76 ? -6.18 -23.219 -11.273 1 88.94 76 ASN A C 1
ATOM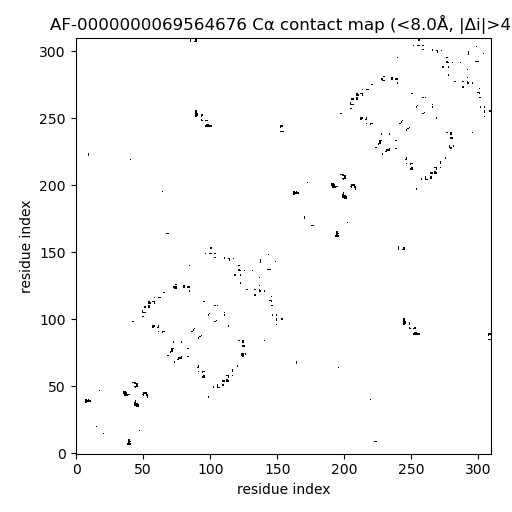 628 O O . ASN A 1 76 ? -7.34 -23.547 -11.031 1 88.94 76 ASN A O 1
ATOM 632 N N . SER A 1 77 ? -5.758 -22.047 -11.367 1 89.69 77 SER A N 1
ATOM 633 C CA . SER A 1 77 ? -6.707 -20.969 -11.109 1 89.69 77 SER A CA 1
ATOM 634 C C . SER A 1 77 ? -7.777 -20.906 -12.195 1 89.69 77 SER A C 1
ATOM 636 O O . SER A 1 77 ? -7.488 -21.125 -13.375 1 89.69 77 SER A O 1
ATOM 638 N N . LYS A 1 78 ? -8.961 -20.578 -11.766 1 90.94 78 LYS A N 1
ATOM 639 C CA . LYS A 1 78 ? -10.062 -20.344 -12.703 1 90.94 78 LYS A CA 1
ATOM 640 C C . LYS A 1 78 ? -10.172 -18.859 -13.062 1 90.94 78 LYS A C 1
ATOM 642 O O . LYS A 1 78 ? -10.953 -18.5 -13.938 1 90.94 78 LYS A O 1
ATOM 647 N N . LEU A 1 79 ? -9.391 -18.125 -12.508 1 90.94 79 LEU A N 1
ATOM 648 C CA . LEU A 1 79 ? -9.398 -16.688 -12.789 1 90.94 79 LEU A CA 1
ATOM 649 C C . LEU A 1 79 ? -8.625 -16.391 -14.07 1 90.94 79 LEU A C 1
ATOM 651 O O . LEU A 1 79 ? -7.641 -17.062 -14.375 1 90.94 79 LEU A O 1
ATOM 655 N N . SER A 1 80 ? -9.078 -15.375 -14.75 1 92.94 80 SER A N 1
ATOM 656 C CA . SER A 1 80 ? -8.336 -14.914 -15.922 1 92.94 80 SER A CA 1
ATOM 657 C C . SER A 1 80 ? -7.027 -14.25 -15.516 1 92.94 80 SER A C 1
ATOM 659 O O . SER A 1 80 ? -6.898 -13.742 -14.398 1 92.94 80 SER A O 1
ATOM 661 N N . PRO A 1 81 ? -6.031 -14.219 -16.391 1 94 81 PRO A N 1
ATOM 662 C CA . PRO A 1 81 ? -4.781 -13.508 -16.109 1 94 81 PRO A CA 1
ATOM 663 C C . PRO A 1 81 ? -5.004 -12.055 -15.719 1 94 81 PRO A C 1
ATOM 665 O O . PRO A 1 81 ? -4.301 -11.531 -14.852 1 94 81 PRO A O 1
ATOM 668 N N . ARG A 1 82 ? -6.016 -11.539 -16.328 1 91.94 82 ARG A N 1
ATOM 669 C CA . ARG A 1 82 ? -6.328 -10.148 -16 1 91.94 82 ARG A CA 1
ATOM 670 C C . ARG A 1 82 ? -6.77 -10.008 -14.555 1 91.94 82 ARG A C 1
ATOM 672 O O . ARG A 1 82 ? -6.352 -9.07 -13.859 1 91.94 82 ARG A O 1
ATOM 679 N N . ASN A 1 83 ? -7.57 -10.961 -14.125 1 90.94 83 ASN A N 1
ATOM 680 C CA . ASN A 1 83 ? -8.062 -10.906 -12.75 1 90.94 83 ASN A CA 1
ATOM 681 C C . ASN A 1 83 ? -6.957 -11.219 -11.75 1 90.94 83 ASN A C 1
ATOM 683 O O . ASN A 1 83 ? -6.91 -10.633 -10.664 1 90.94 83 ASN A O 1
ATOM 687 N N . ILE A 1 84 ? -6.102 -12.047 -12.125 1 94.62 84 ILE A N 1
ATOM 688 C CA . ILE A 1 84 ? -4.98 -12.359 -11.242 1 94.62 84 ILE A CA 1
ATOM 689 C C . ILE A 1 84 ? -4.031 -11.164 -11.172 1 94.62 84 ILE A C 1
ATOM 691 O O . ILE A 1 84 ? -3.529 -10.828 -10.094 1 94.62 84 ILE A O 1
ATOM 695 N N . LEU A 1 85 ? -3.85 -10.5 -12.32 1 94.88 85 LEU A N 1
ATOM 696 C CA . LEU A 1 85 ? -3.025 -9.297 -12.344 1 94.88 85 LEU A CA 1
ATOM 697 C C . LEU A 1 85 ? -3.617 -8.211 -11.445 1 94.88 85 LEU A C 1
ATOM 699 O O . LEU A 1 85 ? -2.881 -7.496 -10.766 1 94.88 85 LEU A O 1
ATOM 703 N N . LEU A 1 86 ? -4.859 -8.18 -11.453 1 91.88 86 LEU A N 1
ATOM 704 C CA . LEU A 1 86 ? -5.543 -7.219 -10.586 1 91.88 86 LEU A CA 1
ATOM 705 C C . LEU A 1 86 ? -5.262 -7.516 -9.117 1 91.88 86 LEU A C 1
ATOM 707 O O . LEU A 1 86 ? -5.031 -6.598 -8.328 1 91.88 86 LEU A O 1
ATOM 711 N N . LEU A 1 87 ? -5.246 -8.766 -8.773 1 91.81 87 LEU A N 1
ATOM 712 C CA . LEU A 1 87 ? -4.938 -9.156 -7.406 1 91.81 87 LEU A CA 1
ATOM 713 C C . LEU A 1 87 ? -3.518 -8.75 -7.031 1 91.81 87 LEU A C 1
ATOM 715 O O . LEU A 1 87 ? -3.279 -8.25 -5.926 1 91.81 87 LEU A O 1
ATOM 719 N N . TYR A 1 88 ? -2.678 -8.961 -7.969 1 95.19 88 TYR A N 1
ATOM 720 C CA . TYR A 1 88 ? -1.306 -8.523 -7.738 1 95.19 88 TYR A CA 1
ATOM 721 C C . TYR A 1 88 ? -1.247 -7.02 -7.473 1 95.19 88 TYR A C 1
ATOM 723 O O . TYR A 1 88 ? -0.666 -6.582 -6.477 1 95.19 88 TYR A O 1
ATOM 731 N N . LYS A 1 89 ? -1.839 -6.215 -8.273 1 93.12 89 LYS A N 1
ATOM 732 C CA . LYS A 1 89 ? -1.755 -4.758 -8.219 1 93.12 89 LYS A CA 1
ATOM 733 C C . LYS A 1 89 ? -2.428 -4.211 -6.965 1 93.12 89 LYS A C 1
ATOM 735 O O . LYS A 1 89 ? -2.027 -3.17 -6.441 1 93.12 89 LYS A O 1
ATOM 740 N N . THR A 1 90 ? -3.344 -4.973 -6.422 1 91.56 90 THR A N 1
ATOM 741 C CA . THR A 1 90 ? -4.133 -4.406 -5.332 1 91.56 90 THR A CA 1
ATOM 742 C C . THR A 1 90 ? -3.672 -4.961 -3.986 1 91.56 90 THR A C 1
ATOM 744 O O . THR A 1 90 ? -3.932 -4.363 -2.941 1 91.56 90 THR A O 1
ATOM 747 N N . LEU A 1 91 ? -2.955 -6.051 -4.02 1 93.56 91 LEU A N 1
ATOM 748 C CA . LEU A 1 91 ? -2.572 -6.664 -2.75 1 93.56 91 LEU A CA 1
ATOM 749 C C . LEU A 1 91 ? -1.06 -6.633 -2.568 1 93.56 91 LEU A C 1
ATOM 751 O O . LEU A 1 91 ? -0.567 -6.418 -1.457 1 93.56 91 LEU A O 1
ATOM 755 N N . MET A 1 92 ? -0.342 -6.781 -3.611 1 96.19 92 MET A N 1
ATOM 756 C CA . MET A 1 92 ? 1.097 -6.992 -3.475 1 96.19 92 MET A CA 1
ATOM 757 C C . MET A 1 92 ? 1.872 -5.738 -3.861 1 96.19 92 MET A C 1
ATOM 759 O O . MET A 1 92 ? 2.814 -5.348 -3.17 1 96.19 92 MET A O 1
ATOM 763 N N . ARG A 1 93 ? 1.42 -5.102 -4.875 1 94.06 93 ARG A N 1
ATOM 764 C CA . ARG A 1 93 ? 2.135 -3.916 -5.332 1 94.06 93 ARG A CA 1
ATOM 765 C C . ARG A 1 93 ? 2.105 -2.816 -4.277 1 94.06 93 ARG A C 1
ATOM 767 O O . ARG A 1 93 ? 3.115 -2.152 -4.035 1 94.06 93 ARG A O 1
ATOM 774 N N . PRO A 1 94 ? 0.982 -2.625 -3.564 1 93.62 94 PRO A N 1
ATOM 775 C CA . PRO A 1 94 ? 0.998 -1.619 -2.502 1 93.62 94 PRO A CA 1
ATOM 776 C C . PRO A 1 94 ? 2 -1.943 -1.396 1 93.62 94 PRO A C 1
ATOM 778 O O . PRO A 1 94 ? 2.578 -1.033 -0.796 1 93.62 94 PRO A O 1
ATOM 781 N N . ILE A 1 95 ? 2.223 -3.189 -1.17 1 95.81 95 ILE A N 1
ATOM 782 C CA . ILE A 1 95 ? 3.238 -3.604 -0.208 1 95.81 95 ILE A CA 1
ATOM 783 C C . ILE A 1 95 ? 4.621 -3.209 -0.718 1 95.81 95 ILE A C 1
ATOM 785 O O . ILE A 1 95 ? 5.434 -2.662 0.032 1 95.81 95 ILE A O 1
ATOM 789 N N . MET A 1 96 ? 4.855 -3.359 -1.95 1 94.88 96 MET A N 1
ATOM 790 C CA . MET A 1 96 ? 6.164 -3.137 -2.559 1 94.88 96 MET A CA 1
ATOM 791 C C . MET A 1 96 ? 6.449 -1.646 -2.713 1 94.88 96 MET A C 1
ATOM 793 O O . MET A 1 96 ? 7.598 -1.216 -2.631 1 94.88 96 MET A O 1
ATOM 797 N N . SER A 1 97 ? 5.395 -0.913 -2.896 1 92.38 97 SER A N 1
ATOM 798 C CA . SER A 1 97 ? 5.609 0.488 -3.246 1 92.38 97 SER A CA 1
ATOM 799 C C . SER A 1 97 ? 5.523 1.385 -2.016 1 92.38 97 SER A C 1
ATOM 801 O O . SER A 1 97 ? 5.898 2.557 -2.066 1 92.38 97 SER A O 1
ATOM 803 N N . TYR A 1 98 ? 5.133 0.854 -0.874 1 93.5 98 TYR A N 1
ATOM 804 C CA . TYR A 1 98 ? 5.008 1.637 0.351 1 93.5 98 TYR A CA 1
ATOM 805 C C . TYR A 1 98 ? 6.32 2.334 0.689 1 93.5 98 TYR A C 1
ATOM 807 O O . TYR A 1 98 ? 7.371 1.69 0.764 1 93.5 98 TYR A O 1
ATOM 815 N N . ALA A 1 99 ? 6.293 3.76 0.845 1 92.5 99 ALA A N 1
ATOM 816 C CA . ALA A 1 99 ? 7.41 4.602 1.268 1 92.5 99 ALA A CA 1
ATOM 817 C C . ALA A 1 99 ? 8.562 4.527 0.269 1 92.5 99 ALA A C 1
ATOM 819 O O . ALA A 1 99 ? 9.719 4.75 0.63 1 92.5 99 ALA A O 1
ATOM 820 N N . SER A 1 100 ? 8.266 4.23 -1.006 1 91.19 100 SER A N 1
ATOM 821 C CA . SER A 1 100 ? 9.297 3.965 -2 1 91.19 100 SER A CA 1
ATOM 822 C C . SER A 1 100 ? 10.188 5.188 -2.217 1 91.19 100 SER A C 1
ATOM 824 O O . SER A 1 100 ? 11.359 5.059 -2.566 1 91.19 100 SER A O 1
ATOM 826 N N . PRO A 1 101 ? 9.797 6.414 -2.031 1 85.44 101 PRO A N 1
ATOM 827 C CA . PRO A 1 101 ? 10.727 7.531 -2.205 1 85.44 101 PRO A CA 1
ATOM 828 C C . PRO A 1 101 ? 11.859 7.516 -1.186 1 85.44 101 PRO A C 1
ATOM 830 O O . PRO A 1 101 ? 12.906 8.125 -1.414 1 85.44 101 PRO A O 1
ATOM 833 N N . VAL A 1 102 ? 11.672 6.875 -0.115 1 84.19 102 VAL A N 1
ATOM 834 C CA . VAL A 1 102 ? 12.664 6.824 0.953 1 84.19 102 VAL A CA 1
ATOM 835 C C . VAL A 1 102 ? 13.75 5.809 0.601 1 84.19 102 VAL A C 1
ATOM 837 O O . VAL A 1 102 ? 14.938 6.078 0.768 1 84.19 102 VAL A O 1
ATOM 840 N N . TRP A 1 103 ? 13.289 4.688 0.062 1 88.06 103 TRP A N 1
ATOM 841 C CA . TRP A 1 103 ? 14.234 3.59 -0.103 1 88.06 103 TRP A CA 1
ATOM 842 C C . TRP A 1 103 ? 14.352 3.188 -1.569 1 88.06 103 TRP A C 1
ATOM 844 O O . TRP A 1 103 ? 15.172 2.34 -1.924 1 88.06 103 TRP A O 1
ATOM 854 N N . GLY A 1 104 ? 13.484 3.871 -2.391 1 80.81 104 GLY A N 1
ATOM 855 C CA . GLY A 1 104 ? 13.484 3.525 -3.803 1 80.81 104 GLY A CA 1
ATOM 856 C C . GLY A 1 104 ? 14.805 3.824 -4.488 1 80.81 104 GLY A C 1
ATOM 857 O O . GLY A 1 104 ? 15.125 3.234 -5.523 1 80.81 104 GLY A O 1
ATOM 858 N N . ALA A 1 105 ? 15.5 4.727 -3.869 1 75 105 ALA A N 1
ATOM 859 C CA . ALA A 1 105 ? 16.812 5.078 -4.426 1 75 105 ALA A CA 1
ATOM 860 C C . ALA A 1 105 ? 17.891 4.152 -3.891 1 75 105 ALA A C 1
ATOM 862 O O . ALA A 1 105 ? 19.078 4.363 -4.152 1 75 105 ALA A O 1
ATOM 863 N N . ALA A 1 106 ? 17.469 3.125 -3.193 1 75.5 106 ALA A N 1
ATOM 864 C CA . ALA A 1 106 ? 18.422 2.111 -2.725 1 75.5 106 ALA A CA 1
ATOM 865 C C . ALA A 1 106 ? 19.203 1.517 -3.889 1 75.5 106 ALA A C 1
ATOM 867 O O . ALA A 1 106 ? 18.812 1.669 -5.051 1 75.5 106 ALA A O 1
ATOM 868 N N . ALA A 1 107 ? 20.25 0.939 -3.574 1 75.94 107 ALA A N 1
ATOM 869 C CA . ALA A 1 107 ? 21.094 0.336 -4.602 1 75.94 107 ALA A CA 1
ATOM 870 C C . ALA A 1 107 ? 20.281 -0.519 -5.559 1 75.94 107 ALA A C 1
ATOM 872 O O . ALA A 1 107 ? 19.359 -1.236 -5.137 1 75.94 107 ALA A O 1
ATOM 873 N N . LYS A 1 108 ? 20.562 -0.365 -6.793 1 82.69 108 LYS A N 1
ATOM 874 C CA . LYS A 1 108 ? 19.891 -1.102 -7.859 1 82.69 108 LYS A CA 1
ATOM 875 C C . LYS A 1 108 ? 19.859 -2.598 -7.562 1 82.69 108 LYS A C 1
ATOM 877 O O . LYS A 1 108 ? 18.891 -3.279 -7.875 1 82.69 108 LYS A O 1
ATOM 882 N N . THR A 1 109 ? 20.906 -3.033 -6.906 1 84.38 109 THR A N 1
ATOM 883 C CA . THR A 1 109 ? 21.031 -4.453 -6.594 1 84.38 109 THR A CA 1
ATOM 884 C C . THR A 1 109 ? 19.875 -4.902 -5.688 1 84.38 109 THR A C 1
ATOM 886 O O . THR A 1 109 ? 19.328 -5.992 -5.859 1 84.38 109 THR A O 1
ATOM 889 N N . HIS A 1 110 ? 19.516 -4.027 -4.742 1 86.25 110 HIS A N 1
ATOM 890 C CA . HIS A 1 110 ? 18.438 -4.383 -3.818 1 86.25 110 HIS A CA 1
ATOM 891 C C . HIS A 1 110 ? 17.078 -4.328 -4.508 1 86.25 110 HIS A C 1
ATOM 893 O O . HIS A 1 110 ? 16.25 -5.223 -4.324 1 86.25 110 HIS A O 1
ATOM 899 N N . ILE A 1 111 ? 16.891 -3.402 -5.375 1 87.81 111 ILE A N 1
ATOM 900 C CA . ILE A 1 111 ? 15.625 -3.26 -6.082 1 87.81 111 ILE A CA 1
ATOM 901 C C . ILE A 1 111 ? 15.43 -4.434 -7.039 1 87.81 111 ILE A C 1
ATOM 903 O O . ILE A 1 111 ? 14.312 -4.902 -7.242 1 87.81 111 ILE A O 1
ATOM 907 N N . ASN A 1 112 ? 16.547 -4.938 -7.539 1 91.81 112 ASN A N 1
ATOM 908 C CA . ASN A 1 112 ? 16.5 -6.086 -8.445 1 91.81 112 ASN A CA 1
ATOM 909 C C . ASN A 1 112 ? 15.922 -7.316 -7.746 1 91.81 112 ASN A C 1
ATOM 911 O O . ASN A 1 112 ? 15.242 -8.133 -8.367 1 91.81 112 ASN A O 1
ATOM 915 N N . LYS A 1 113 ? 16.156 -7.367 -6.496 1 93.69 113 LYS A N 1
ATOM 916 C CA . LYS A 1 113 ? 15.578 -8.477 -5.734 1 93.69 113 LYS A CA 1
ATOM 917 C C . LYS A 1 113 ? 14.055 -8.398 -5.727 1 93.69 113 LYS A C 1
ATOM 919 O O . LYS A 1 113 ? 13.383 -9.43 -5.816 1 93.69 113 LYS A O 1
ATOM 924 N N . LEU A 1 114 ? 13.547 -7.254 -5.637 1 95.38 114 LEU A N 1
ATOM 925 C CA . LEU A 1 114 ? 12.102 -7.066 -5.676 1 95.38 114 LEU A CA 1
ATOM 926 C C . LEU A 1 114 ? 11.555 -7.324 -7.078 1 95.38 114 LEU A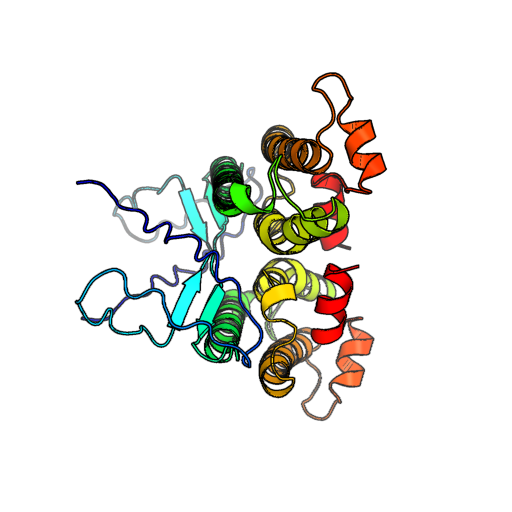 C 1
ATOM 928 O O . LEU A 1 114 ? 10.477 -7.902 -7.234 1 95.38 114 LEU A O 1
ATOM 932 N N . GLU A 1 115 ? 12.328 -6.906 -8.055 1 96.25 115 GLU A N 1
ATOM 933 C CA . GLU A 1 115 ? 11.953 -7.152 -9.445 1 96.25 115 GLU A CA 1
ATOM 934 C C . GLU A 1 115 ? 11.844 -8.648 -9.734 1 96.25 115 GLU A C 1
ATOM 936 O O . GLU A 1 115 ? 10.961 -9.078 -10.484 1 96.25 115 GLU A O 1
ATOM 941 N N . THR A 1 116 ? 12.703 -9.383 -9.133 1 96.69 116 THR A N 1
ATOM 942 C CA . THR A 1 116 ? 12.656 -10.828 -9.305 1 96.69 116 THR A CA 1
ATOM 943 C C . THR A 1 116 ? 11.352 -11.398 -8.766 1 96.69 116 THR A C 1
ATOM 945 O O . THR A 1 116 ? 10.75 -12.289 -9.375 1 96.69 116 THR A O 1
ATOM 948 N N . ALA A 1 117 ? 10.898 -10.852 -7.641 1 97.38 117 ALA A N 1
ATOM 949 C CA . ALA A 1 117 ? 9.625 -11.289 -7.082 1 97.38 117 ALA A CA 1
ATOM 950 C C . ALA A 1 117 ? 8.469 -10.945 -8.016 1 97.38 117 ALA A C 1
ATOM 952 O O . ALA A 1 117 ? 7.605 -11.789 -8.281 1 97.38 117 ALA A O 1
ATOM 953 N N . GLN A 1 118 ? 8.461 -9.742 -8.531 1 97.81 118 GLN A N 1
ATOM 954 C CA . GLN A 1 118 ? 7.422 -9.359 -9.484 1 97.81 118 GLN A CA 1
ATOM 955 C C . GLN A 1 118 ? 7.461 -10.242 -10.727 1 97.81 118 GLN A C 1
ATOM 957 O O . GLN A 1 118 ? 6.414 -10.672 -11.211 1 97.81 118 GLN A O 1
ATOM 962 N N . ASN A 1 119 ? 8.664 -10.547 -11.172 1 97.75 119 ASN A N 1
ATOM 963 C CA . ASN A 1 119 ? 8.805 -11.367 -12.375 1 97.75 119 ASN A CA 1
ATOM 964 C C . ASN A 1 119 ? 8.297 -12.789 -12.148 1 97.75 119 ASN A C 1
ATOM 966 O O . ASN A 1 119 ? 7.68 -13.383 -13.031 1 97.75 119 ASN A O 1
ATOM 970 N N . LYS A 1 120 ? 8.555 -13.266 -11.039 1 97.31 120 LYS A N 1
ATOM 971 C CA . LYS A 1 120 ? 8.055 -14.594 -10.703 1 97.31 120 LYS A CA 1
ATOM 972 C C . LYS A 1 120 ? 6.527 -14.625 -10.695 1 97.31 120 LYS A C 1
ATOM 974 O O . LYS A 1 120 ? 5.914 -15.547 -11.242 1 97.31 120 LYS A O 1
ATOM 979 N N . ILE A 1 121 ? 5.965 -13.656 -10.133 1 97.38 121 ILE A N 1
ATOM 980 C CA . ILE A 1 121 ? 4.512 -13.547 -10.07 1 97.38 121 ILE A CA 1
ATOM 981 C C . ILE A 1 121 ? 3.947 -13.375 -11.477 1 97.38 121 ILE A C 1
ATOM 983 O O . ILE A 1 121 ? 2.951 -14.008 -11.836 1 97.38 121 ILE A O 1
ATOM 987 N N . ALA A 1 122 ? 4.617 -12.562 -12.273 1 97.62 122 ALA A N 1
ATOM 988 C CA . ALA A 1 122 ? 4.191 -12.328 -13.648 1 97.62 122 ALA A CA 1
ATOM 989 C C . ALA A 1 122 ? 4.203 -13.625 -14.461 1 97.62 122 ALA A C 1
ATOM 991 O O . ALA A 1 122 ? 3.275 -13.891 -15.227 1 97.62 122 ALA A O 1
ATOM 992 N N . ARG A 1 123 ? 5.23 -14.422 -14.258 1 97.25 123 ARG A N 1
ATOM 993 C CA . ARG A 1 123 ? 5.316 -15.703 -14.953 1 97.25 123 ARG A CA 1
ATOM 994 C C . ARG A 1 123 ? 4.227 -16.656 -14.469 1 97.25 123 ARG A C 1
ATOM 996 O O . ARG A 1 123 ? 3.643 -17.391 -15.266 1 97.25 123 ARG A O 1
ATOM 1003 N N . GLN A 1 124 ? 3.984 -16.609 -13.234 1 96.75 124 GLN A N 1
ATOM 1004 C CA . GLN A 1 124 ? 2.9 -17.406 -12.672 1 96.75 124 GLN A CA 1
ATOM 1005 C C . GLN A 1 124 ? 1.557 -17.016 -13.281 1 96.75 124 GLN A C 1
ATOM 1007 O O . GLN A 1 124 ? 0.733 -17.875 -13.586 1 96.75 124 GLN A O 1
ATOM 1012 N N . ILE A 1 125 ? 1.31 -15.781 -13.5 1 96.62 125 ILE A N 1
ATOM 1013 C CA . ILE A 1 125 ? 0.062 -15.25 -14.047 1 96.62 125 ILE A CA 1
ATOM 1014 C C . ILE A 1 125 ? -0.11 -15.719 -15.492 1 96.62 125 ILE A C 1
ATOM 1016 O O . ILE A 1 125 ? -1.2 -16.141 -15.891 1 96.62 125 ILE A O 1
ATOM 1020 N N . THR A 1 126 ? 0.954 -15.695 -16.234 1 96 126 THR A N 1
ATOM 1021 C CA . THR A 1 126 ? 0.881 -15.961 -17.672 1 96 126 THR A CA 1
ATOM 1022 C C . THR A 1 126 ? 1.068 -17.453 -17.953 1 96 126 THR A C 1
ATOM 1024 O O . THR A 1 126 ? 0.763 -17.922 -19.047 1 96 126 THR A O 1
ATOM 1027 N N . GLN A 1 127 ? 1.675 -18.203 -17.047 1 94.94 127 GLN A N 1
ATOM 1028 C CA . GLN A 1 127 ? 1.931 -19.625 -17.141 1 94.94 127 GLN A CA 1
ATOM 1029 C C . GLN A 1 127 ? 2.752 -19.969 -18.391 1 94.94 127 GLN A C 1
ATOM 1031 O O . GLN A 1 127 ? 2.447 -20.922 -19.109 1 94.94 127 GLN A O 1
ATOM 1036 N N . VAL A 1 128 ? 3.547 -19.125 -18.766 1 94.75 128 VAL A N 1
ATOM 1037 C CA . VAL A 1 128 ? 4.426 -19.359 -19.906 1 94.75 128 VAL A CA 1
ATOM 1038 C C . VAL A 1 128 ? 5.641 -20.172 -19.453 1 94.75 128 VAL A C 1
ATOM 1040 O O . VAL A 1 128 ? 6.039 -20.125 -18.297 1 94.75 128 VAL A O 1
ATOM 1043 N N . PRO A 1 129 ? 6.234 -20.906 -20.375 1 95.44 129 PRO A N 1
ATOM 1044 C CA . PRO A 1 129 ? 7.406 -21.719 -20.031 1 95.44 129 PRO A CA 1
ATOM 1045 C C . PRO A 1 129 ? 8.609 -20.875 -19.609 1 95.44 129 PRO A C 1
ATOM 1047 O O . PRO A 1 129 ? 8.633 -19.656 -19.875 1 95.44 129 PRO A O 1
ATOM 1050 N N . TRP A 1 130 ? 9.539 -21.531 -19.047 1 93.62 130 TRP A N 1
ATOM 1051 C CA . TRP A 1 130 ? 10.688 -20.891 -18.406 1 93.62 130 TRP A CA 1
ATOM 1052 C C . TRP A 1 130 ? 11.555 -20.188 -19.453 1 93.62 130 TRP A C 1
ATOM 1054 O O . TRP A 1 130 ? 12.344 -19.297 -19.109 1 93.62 130 TRP A O 1
ATOM 1064 N N . TYR A 1 131 ? 11.414 -20.484 -20.719 1 95.38 131 TYR A N 1
ATOM 1065 C CA . TYR A 1 131 ? 12.336 -19.953 -21.703 1 95.38 131 TYR A CA 1
ATOM 1066 C C . TYR A 1 131 ? 11.828 -18.625 -22.25 1 95.38 131 TYR A C 1
ATOM 1068 O O . TYR A 1 131 ? 12.516 -17.953 -23.031 1 95.38 131 TYR A O 1
ATOM 1076 N N . VAL A 1 132 ? 10.672 -18.266 -22 1 97.12 132 VAL A N 1
ATOM 1077 C CA . VAL A 1 132 ? 10.141 -16.969 -22.422 1 97.12 132 VAL A CA 1
ATOM 1078 C C . VAL A 1 132 ? 10.781 -15.867 -21.578 1 97.12 132 VAL A C 1
ATOM 1080 O O . VAL A 1 132 ? 10.891 -15.977 -20.359 1 97.12 132 VAL A O 1
ATOM 1083 N N . ARG A 1 133 ? 11.203 -14.812 -22.234 1 97.5 133 ARG A N 1
ATOM 1084 C CA . ARG A 1 133 ? 11.93 -13.727 -21.578 1 97.5 133 ARG A CA 1
ATOM 1085 C C . ARG A 1 133 ? 10.992 -12.891 -20.719 1 97.5 133 ARG A C 1
ATOM 1087 O O . ARG A 1 133 ? 9.852 -12.617 -21.109 1 97.5 133 ARG A O 1
ATOM 1094 N N . ASN A 1 134 ? 11.484 -12.391 -19.641 1 97 134 ASN A N 1
ATOM 1095 C CA . ASN A 1 134 ? 10.711 -11.57 -18.719 1 97 134 ASN A CA 1
ATOM 1096 C C . ASN A 1 134 ? 10.172 -10.312 -19.406 1 97 134 ASN A C 1
ATOM 1098 O O . ASN A 1 134 ? 9.039 -9.898 -19.156 1 97 134 ASN A O 1
ATOM 1102 N N . LYS A 1 135 ? 11 -9.758 -20.203 1 96.69 135 LYS A N 1
ATOM 1103 C CA . LYS A 1 135 ? 10.594 -8.539 -20.906 1 96.69 135 LYS A CA 1
ATOM 1104 C C . LYS A 1 135 ? 9.344 -8.773 -21.734 1 96.69 135 LYS A C 1
ATOM 1106 O O . LYS A 1 135 ? 8.477 -7.906 -21.828 1 96.69 135 LYS A O 1
ATOM 1111 N N . GLN A 1 136 ? 9.273 -9.875 -22.312 1 97.44 136 GLN A N 1
ATOM 1112 C CA . GLN A 1 136 ? 8.102 -10.227 -23.109 1 97.44 136 GLN A CA 1
ATOM 1113 C C . GLN A 1 136 ? 6.863 -10.391 -22.234 1 97.44 136 GLN A C 1
ATOM 1115 O O . GLN A 1 136 ? 5.773 -9.945 -22.594 1 97.44 136 GLN A O 1
ATOM 1120 N N . ILE A 1 137 ? 7.062 -10.992 -21.109 1 97.75 137 ILE A N 1
ATOM 1121 C CA . ILE A 1 137 ? 5.969 -11.203 -20.156 1 97.75 137 ILE A CA 1
ATOM 1122 C C . ILE A 1 137 ? 5.453 -9.859 -19.656 1 97.75 137 ILE A C 1
ATOM 1124 O O . ILE A 1 137 ? 4.242 -9.625 -19.625 1 97.75 137 ILE A O 1
ATOM 1128 N N . GLN A 1 138 ? 6.367 -8.945 -19.359 1 97.19 138 GLN A N 1
ATOM 1129 C CA . GLN A 1 138 ? 6.016 -7.609 -18.891 1 97.19 138 GLN A CA 1
ATOM 1130 C C . GLN A 1 138 ?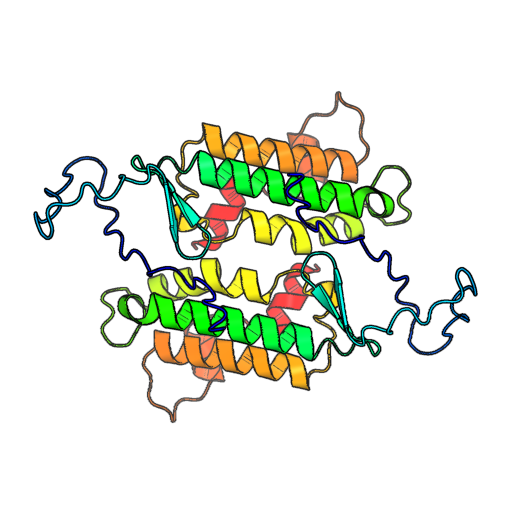 5.215 -6.848 -19.938 1 97.19 138 GLN A C 1
ATOM 1132 O O . GLN A 1 138 ? 4.242 -6.164 -19.625 1 97.19 138 GLN A O 1
ATOM 1137 N N . ARG A 1 139 ? 5.621 -7.031 -21.109 1 96.38 139 ARG A N 1
ATOM 1138 C CA . ARG A 1 139 ? 4.914 -6.371 -22.203 1 96.38 139 ARG A CA 1
ATOM 1139 C C . ARG A 1 139 ? 3.506 -6.934 -22.375 1 96.38 139 ARG A C 1
ATOM 1141 O O . ARG A 1 139 ? 2.545 -6.176 -22.516 1 96.38 139 ARG A O 1
ATOM 1148 N N . GLU A 1 140 ? 3.408 -8.219 -22.297 1 96.06 140 GLU A N 1
ATOM 1149 C CA . GLU A 1 140 ? 2.113 -8.875 -22.453 1 96.06 140 GLU A CA 1
ATOM 1150 C C . GLU A 1 140 ? 1.143 -8.43 -21.359 1 96.06 140 GLU A C 1
ATOM 1152 O O . GLU A 1 140 ? -0.037 -8.195 -21.625 1 96.06 140 GLU A O 1
ATOM 1157 N N . LEU A 1 141 ? 1.635 -8.305 -20.219 1 96.44 141 LEU A N 1
ATOM 1158 C CA . LEU A 1 141 ? 0.8 -7.965 -19.078 1 96.44 141 LEU A CA 1
ATOM 1159 C C . LEU A 1 141 ? 0.707 -6.449 -18.906 1 96.44 141 LEU A C 1
ATOM 1161 O O . LEU A 1 141 ? -0.01 -5.965 -18.031 1 96.44 141 LEU A O 1
ATOM 1165 N N . LYS A 1 142 ? 1.491 -5.656 -19.656 1 95.25 142 LYS A N 1
ATOM 1166 C CA . LYS A 1 142 ? 1.627 -4.219 -19.453 1 95.25 142 LYS A CA 1
ATOM 1167 C C . LYS A 1 142 ? 2.041 -3.898 -18.016 1 95.25 142 LYS A C 1
ATOM 1169 O O . LYS A 1 142 ? 1.478 -3 -17.391 1 95.25 142 LYS A O 1
ATOM 1174 N N . LEU A 1 143 ? 2.887 -4.73 -17.562 1 95.88 143 LEU A N 1
ATOM 1175 C CA . LEU A 1 143 ? 3.398 -4.605 -16.203 1 95.88 143 LEU A CA 1
ATOM 1176 C C . LEU A 1 143 ? 4.641 -3.719 -16.172 1 95.88 143 LEU A C 1
ATOM 1178 O O . LEU A 1 143 ? 5.652 -4.039 -16.797 1 95.88 143 LEU A O 1
ATOM 1182 N N . THR A 1 144 ? 4.523 -2.6 -15.461 1 94.5 144 THR A N 1
ATOM 1183 C CA . THR A 1 144 ? 5.637 -1.665 -15.344 1 94.5 144 THR A CA 1
ATOM 1184 C C . THR A 1 144 ? 6.707 -2.215 -14.398 1 94.5 144 THR A C 1
ATOM 1186 O O . THR A 1 144 ? 6.398 -2.674 -13.297 1 94.5 144 THR A O 1
ATOM 1189 N N . PRO A 1 145 ? 7.996 -2.146 -14.914 1 94.81 145 PRO A N 1
ATOM 1190 C CA . PRO A 1 145 ? 9.055 -2.504 -13.961 1 94.81 145 PRO A CA 1
ATOM 1191 C C . PRO A 1 145 ? 8.992 -1.679 -12.68 1 94.81 145 PRO A C 1
ATOM 1193 O O . PRO A 1 145 ? 8.602 -0.508 -12.711 1 94.81 145 PRO A O 1
ATOM 1196 N N . LEU A 1 146 ? 9.375 -2.27 -11.602 1 93.94 146 LEU A N 1
ATOM 1197 C CA . LEU A 1 146 ? 9.156 -1.674 -10.289 1 93.94 146 LEU A CA 1
ATOM 1198 C C . LEU A 1 146 ? 9.883 -0.34 -10.172 1 93.94 146 LEU A C 1
ATOM 1200 O O . LEU A 1 146 ? 9.359 0.611 -9.586 1 93.94 146 LEU A O 1
ATOM 1204 N N . LEU A 1 147 ? 11.078 -0.279 -10.664 1 89.56 147 LEU A N 1
ATOM 1205 C CA . LEU A 1 147 ? 11.828 0.969 -10.594 1 89.56 147 LEU A CA 1
ATOM 1206 C C . LEU A 1 147 ? 11.07 2.1 -11.273 1 89.56 147 LEU A C 1
ATOM 1208 O O . LEU A 1 147 ? 11.023 3.221 -10.766 1 89.56 147 LEU A O 1
ATOM 1212 N N . ASP A 1 148 ? 10.5 1.775 -12.422 1 90.88 148 ASP A N 1
ATOM 1213 C CA . ASP A 1 148 ? 9.711 2.77 -13.141 1 90.88 148 ASP A CA 1
ATOM 1214 C C . ASP A 1 148 ? 8.43 3.102 -12.375 1 90.88 148 ASP A C 1
ATOM 1216 O O . ASP A 1 148 ? 8.008 4.262 -12.32 1 90.88 148 ASP A O 1
ATOM 1220 N N . TYR A 1 149 ? 7.852 2.137 -11.844 1 91 149 TYR A N 1
ATOM 1221 C CA . TYR A 1 149 ? 6.629 2.34 -11.078 1 91 149 TYR A CA 1
ATOM 1222 C C . TYR A 1 149 ? 6.883 3.256 -9.883 1 91 149 TYR A C 1
ATOM 1224 O O . TYR A 1 149 ? 6.094 4.164 -9.609 1 91 149 TYR A O 1
ATOM 1232 N N . PHE A 1 150 ? 7.973 3.02 -9.164 1 88.56 150 PHE A N 1
ATOM 1233 C CA . PHE A 1 150 ? 8.344 3.848 -8.023 1 88.56 150 PHE A CA 1
ATOM 1234 C C . PHE A 1 150 ? 8.547 5.297 -8.453 1 88.56 150 PHE A C 1
ATOM 1236 O O . PHE A 1 150 ? 8.164 6.223 -7.73 1 88.56 150 PHE A O 1
ATOM 1243 N N . SER A 1 151 ? 9.102 5.457 -9.594 1 85.62 151 SER A N 1
ATOM 1244 C CA . SER A 1 151 ? 9.375 6.801 -10.102 1 85.62 151 SER A CA 1
ATOM 1245 C C . SER A 1 151 ? 8.086 7.531 -10.445 1 85.62 151 SER A C 1
ATOM 1247 O O . SER A 1 151 ? 8 8.758 -10.305 1 85.62 151 SER A O 1
ATOM 1249 N N . HIS A 1 152 ? 7.066 6.805 -10.875 1 81.94 152 HIS A N 1
ATOM 1250 C CA . HIS A 1 152 ? 5.785 7.398 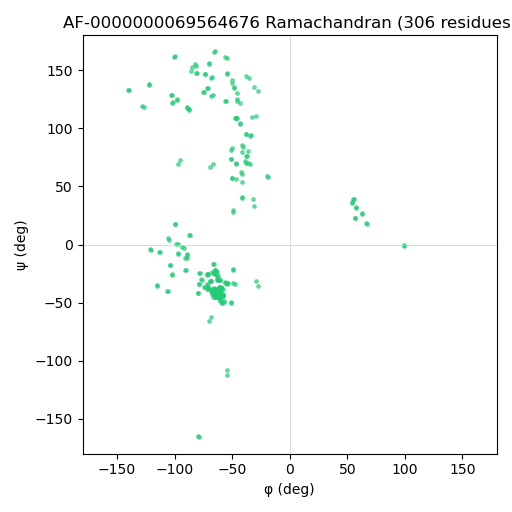-11.234 1 81.94 152 HIS A CA 1
ATOM 1251 C C . HIS A 1 152 ? 5.02 7.863 -10 1 81.94 152 HIS A C 1
ATOM 1253 O O . HIS A 1 152 ? 4.164 8.742 -10.094 1 81.94 152 HIS A O 1
ATOM 1259 N N . GLN A 1 153 ? 5.281 7.273 -8.922 1 75.06 153 GLN A N 1
ATOM 1260 C CA . GLN A 1 153 ? 4.609 7.668 -7.691 1 75.06 153 GLN A CA 1
ATOM 1261 C C . GLN A 1 153 ? 5.09 9.031 -7.215 1 75.06 153 GLN A C 1
ATOM 1263 O O . GLN A 1 153 ? 4.375 9.734 -6.492 1 75.06 153 GLN A O 1
ATOM 1268 N N . ILE A 1 154 ? 6.223 9.422 -7.539 1 66.38 154 ILE A N 1
ATOM 1269 C CA . ILE A 1 154 ? 6.828 10.68 -7.121 1 66.38 154 ILE A CA 1
ATOM 1270 C C . ILE A 1 154 ? 6.27 11.82 -7.961 1 66.38 154 ILE A C 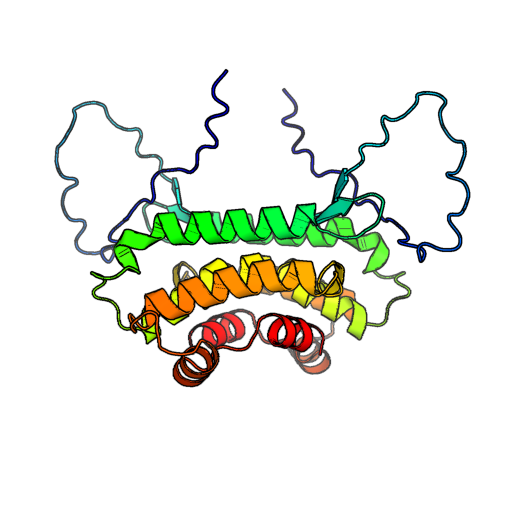1
ATOM 1272 O O . ILE A 1 154 ? 6.066 12.93 -7.457 1 66.38 154 ILE A O 1
ATOM 1276 N N . PHE A 1 155 ? 5.957 11.562 -9.281 1 59.84 155 PHE A N 1
ATOM 1277 C CA . PHE A 1 155 ? 5.566 12.672 -10.141 1 59.84 155 PHE A CA 1
ATOM 1278 C C . PHE A 1 155 ? 4.074 12.625 -10.445 1 59.84 155 PHE A C 1
ATOM 1280 O O . PHE A 1 155 ? 3.488 11.547 -10.531 1 59.84 155 PHE A O 1
ATOM 1287 N N . MET B 1 1 ? 10.281 -22.219 21.875 1 20.08 1 MET B N 1
ATOM 1288 C CA . MET B 1 1 ? 9.477 -21 22.031 1 20.08 1 MET B CA 1
ATOM 1289 C C . MET B 1 1 ? 9.148 -20.391 20.672 1 20.08 1 MET B C 1
ATOM 1291 O O . MET B 1 1 ? 9.992 -19.75 20.047 1 20.08 1 MET B O 1
ATOM 1295 N N . GLU B 1 2 ? 8.328 -21.188 19.766 1 24.41 2 GLU B N 1
ATOM 1296 C CA . GLU B 1 2 ? 8.008 -21.25 18.344 1 24.41 2 GLU B CA 1
ATOM 1297 C C . GLU B 1 2 ? 7.23 -20.016 17.891 1 24.41 2 GLU B C 1
ATOM 1299 O O . GLU B 1 2 ? 6.156 -19.734 18.406 1 24.41 2 GLU B O 1
ATOM 1304 N N . GLY B 1 3 ? 7.871 -18.828 17.859 1 25.92 3 GLY B N 1
ATOM 1305 C CA . GLY B 1 3 ? 7.281 -17.547 17.5 1 25.92 3 GLY B CA 1
ATOM 1306 C C . GLY B 1 3 ? 6.297 -17.656 16.344 1 25.92 3 GLY B C 1
ATOM 1307 O O . GLY B 1 3 ? 6.688 -17.906 15.203 1 25.92 3 GLY B O 1
ATOM 1308 N N . THR B 1 4 ? 5.074 -18.25 16.547 1 28.09 4 THR B N 1
ATOM 1309 C CA . THR B 1 4 ? 3.916 -18.5 15.703 1 28.09 4 THR B CA 1
ATOM 1310 C C . THR B 1 4 ? 3.496 -17.234 14.977 1 28.09 4 THR B C 1
ATOM 1312 O O . THR B 1 4 ? 3.014 -16.281 15.602 1 28.09 4 THR B O 1
ATOM 1315 N N . SER B 1 5 ? 4.355 -16.688 14.266 1 30.69 5 SER B N 1
ATOM 1316 C CA . SER B 1 5 ? 3.869 -15.625 13.383 1 30.69 5 SER B CA 1
ATOM 1317 C C . SER B 1 5 ? 2.533 -16 12.758 1 30.69 5 SER B C 1
ATOM 1319 O O . SER B 1 5 ? 2.395 -17.078 12.18 1 30.69 5 SER B O 1
ATOM 1321 N N . GLU B 1 6 ? 1.435 -15.758 13.469 1 30.28 6 GLU B N 1
ATOM 1322 C CA . GLU B 1 6 ? 0.05 -16.047 13.109 1 30.28 6 GLU B CA 1
ATOM 1323 C C . GLU B 1 6 ? -0.225 -15.711 11.648 1 30.28 6 GLU B C 1
ATOM 1325 O O . GLU B 1 6 ? -0.384 -14.539 11.297 1 30.28 6 GLU B O 1
ATOM 1330 N N . LEU B 1 7 ? 0.643 -16 10.758 1 29.3 7 LEU B N 1
ATOM 1331 C CA . LEU B 1 7 ? 0.211 -16.047 9.367 1 29.3 7 LEU B CA 1
ATOM 1332 C C . LEU B 1 7 ? -1.151 -16.719 9.242 1 29.3 7 LEU B C 1
ATOM 1334 O O . LEU B 1 7 ? -1.276 -17.922 9.469 1 29.3 7 LEU B O 1
ATOM 1338 N N . GLY B 1 8 ? -2.146 -16.156 9.875 1 30.16 8 GLY B N 1
ATOM 1339 C CA . GLY B 1 8 ? -3.508 -16.656 9.891 1 30.16 8 GLY B CA 1
ATOM 1340 C C . GLY B 1 8 ? -3.926 -17.297 8.586 1 30.16 8 GLY B C 1
ATOM 1341 O O . GLY B 1 8 ? -3.262 -17.125 7.559 1 30.16 8 GLY B O 1
ATOM 1342 N N . GLN B 1 9 ? -4.727 -18.375 8.672 1 30.61 9 GLN B N 1
ATOM 1343 C CA . GLN B 1 9 ? -5.422 -19.219 7.715 1 30.61 9 GLN B CA 1
ATOM 1344 C C . GLN B 1 9 ? -6.082 -18.391 6.621 1 30.61 9 GLN B C 1
ATOM 1346 O O . GLN B 1 9 ? -6.547 -17.281 6.875 1 30.61 9 GLN B O 1
ATOM 1351 N N . ILE B 1 10 ? -5.512 -18.375 5.461 1 31.38 10 ILE B N 1
ATOM 1352 C CA . ILE B 1 10 ? -6.141 -17.828 4.262 1 31.38 10 ILE B CA 1
ATOM 1353 C C . ILE B 1 10 ? -7.633 -18.141 4.273 1 31.38 10 ILE B C 1
ATOM 1355 O O . ILE B 1 10 ? -8.031 -19.297 4.184 1 31.38 10 ILE B O 1
ATOM 1359 N N . PRO B 1 11 ? -8.469 -17.469 5.047 1 31.8 11 PRO B N 1
ATOM 1360 C CA . PRO B 1 11 ? -9.891 -17.766 4.879 1 31.8 11 PRO B CA 1
ATOM 1361 C C . PRO B 1 11 ? -10.344 -17.688 3.422 1 31.8 11 PRO B C 1
ATOM 1363 O O . PRO B 1 11 ? -10.125 -16.672 2.76 1 31.8 11 PRO B O 1
ATOM 1366 N N . ILE B 1 12 ? -10.016 -18.625 2.57 1 32.22 12 ILE B N 1
ATOM 1367 C CA . ILE B 1 12 ? -10.812 -18.828 1.366 1 32.22 12 ILE B CA 1
ATOM 1368 C C . ILE B 1 12 ? -12.273 -18.469 1.648 1 32.22 12 ILE B C 1
ATOM 1370 O O . ILE B 1 12 ? -13.031 -19.281 2.18 1 32.22 12 ILE B O 1
ATOM 1374 N N . CYS B 1 13 ? -12.68 -17.578 2.426 1 32.94 13 CYS B N 1
ATOM 1375 C CA . CYS B 1 13 ? -14.102 -17.25 2.49 1 32.94 13 CYS B CA 1
ATOM 1376 C C . CYS B 1 13 ? -14.672 -17.016 1.097 1 32.94 13 CYS B C 1
ATOM 1378 O O . CYS B 1 13 ? -14.188 -16.156 0.361 1 32.94 13 CYS B O 1
ATOM 1380 N N . LEU B 1 14 ? -15.078 -17.984 0.287 1 31.34 14 LEU B N 1
ATOM 1381 C CA . LEU B 1 14 ? -16.234 -17.922 -0.595 1 31.34 14 LEU B CA 1
ATOM 1382 C C . LEU B 1 14 ? -17.203 -16.828 -0.151 1 31.34 14 LEU B C 1
ATOM 1384 O O . LEU B 1 14 ? -17.844 -16.938 0.897 1 31.34 14 LEU B O 1
ATOM 1388 N N . PHE B 1 15 ? -16.766 -15.719 -0.117 1 35.12 15 PHE B N 1
ATOM 1389 C CA . PHE B 1 15 ? -17.703 -14.609 0.053 1 35.12 15 PHE B CA 1
ATOM 1390 C C . PHE B 1 15 ? -18.953 -14.82 -0.788 1 35.12 15 PHE B C 1
ATOM 1392 O O . PHE B 1 15 ? -18.938 -14.617 -2.004 1 35.12 15 PHE B O 1
ATOM 1399 N N . TYR B 1 16 ? -19.641 -15.961 -0.668 1 32.44 16 TYR B N 1
ATOM 1400 C CA . TYR B 1 16 ? -21 -16.016 -1.202 1 32.44 16 TYR B CA 1
ATOM 1401 C C . TYR B 1 16 ? -21.781 -14.758 -0.857 1 32.44 16 TYR B C 1
ATOM 1403 O O . TYR B 1 16 ? -21.547 -14.148 0.191 1 32.44 16 TYR B O 1
ATOM 1411 N N . LYS B 1 17 ? -22.25 -14.094 -1.932 1 34.19 17 LYS B N 1
ATOM 1412 C CA . LYS B 1 17 ? -23.281 -13.086 -1.725 1 34.19 17 LYS B CA 1
ATOM 1413 C C . LYS B 1 17 ? -24.125 -13.398 -0.492 1 34.19 17 LYS B C 1
ATOM 1415 O O . LYS B 1 17 ? -24.312 -14.562 -0.149 1 34.19 17 LYS B O 1
ATOM 1420 N N . ALA B 1 18 ? -24.344 -12.445 0.347 1 34.44 18 ALA B N 1
ATOM 1421 C CA . ALA B 1 18 ? -25.234 -12.406 1.494 1 34.44 18 ALA B CA 1
ATOM 1422 C C . ALA B 1 18 ? -26.422 -13.359 1.295 1 34.44 18 ALA B C 1
ATOM 1424 O O . ALA B 1 18 ? -27.078 -13.742 2.26 1 34.44 18 ALA B O 1
ATOM 1425 N N . LYS B 1 19 ? -26.906 -13.477 0.033 1 34.5 19 LYS B N 1
ATOM 1426 C CA . LYS B 1 19 ? -28.219 -14.117 0.114 1 34.5 19 LYS B CA 1
ATOM 1427 C C . LYS B 1 19 ? -28.078 -15.578 0.549 1 34.5 19 LYS B C 1
ATOM 1429 O O . LYS B 1 19 ? -29 -16.141 1.147 1 34.5 19 LYS B O 1
ATOM 1434 N N . GLU B 1 20 ? -27.422 -16.406 -0.216 1 32.62 20 GLU B N 1
ATOM 1435 C CA . GLU B 1 20 ? -27.578 -17.812 0.095 1 32.62 20 GLU B CA 1
ATOM 1436 C C . GLU B 1 20 ? -26.422 -18.328 0.951 1 32.62 20 GLU B C 1
ATOM 1438 O O . GLU B 1 20 ? -25.281 -18.406 0.485 1 32.62 20 GLU B O 1
ATOM 1443 N N . TYR B 1 21 ? -26.312 -17.922 2.178 1 35.06 21 TYR B N 1
ATOM 1444 C CA . TYR B 1 21 ? -25.438 -18.516 3.186 1 35.06 21 TYR B CA 1
ATOM 1445 C C . TYR B 1 21 ? -25.359 -20.031 3.025 1 35.06 21 TYR B C 1
ATOM 1447 O O . TYR B 1 21 ? -26.375 -20.719 3.129 1 35.06 21 TYR B O 1
ATOM 1455 N N . PRO B 1 22 ? -24.641 -20.594 2.199 1 34.69 22 PRO B N 1
ATOM 1456 C CA . PRO B 1 22 ? -24.719 -22.031 2.406 1 34.69 22 PRO B CA 1
ATOM 1457 C C . PRO B 1 22 ? -24.484 -22.438 3.861 1 34.69 22 PRO B C 1
ATOM 1459 O O . PRO B 1 22 ? -23.844 -21.703 4.613 1 34.69 22 PRO B O 1
ATOM 1462 N N . LYS B 1 23 ? -25.203 -23.359 4.418 1 36.81 23 LYS B N 1
ATOM 1463 C CA . LYS B 1 23 ? -25.141 -23.953 5.75 1 36.81 23 LYS B CA 1
ATOM 1464 C C . LYS B 1 23 ? -23.703 -24.297 6.121 1 36.81 23 LYS B C 1
ATOM 1466 O O . LYS B 1 23 ? -22.938 -24.781 5.281 1 36.81 23 LYS B O 1
ATOM 1471 N N . PRO B 1 24 ? -23.047 -23.609 7.031 1 38.16 24 PRO B N 1
ATOM 1472 C CA . PRO B 1 24 ? -21.719 -24.047 7.48 1 38.16 24 PRO B CA 1
ATOM 1473 C C . PRO B 1 24 ? -21.578 -25.578 7.465 1 38.16 24 PRO B C 1
ATOM 1475 O O . PRO B 1 24 ? -22.5 -26.297 7.82 1 38.16 24 PRO B O 1
ATOM 1478 N N . PRO B 1 25 ? -20.859 -26.141 6.641 1 34.28 25 PRO B N 1
ATOM 1479 C CA . PRO B 1 25 ? -20.797 -27.594 6.898 1 34.28 25 PRO B CA 1
ATOM 1480 C C . PRO B 1 25 ? -20.562 -27.906 8.375 1 34.28 25 PRO B C 1
ATOM 1482 O O . PRO B 1 25 ? -19.969 -27.109 9.102 1 34.28 25 PRO B O 1
ATOM 1485 N N . LYS B 1 26 ? -21.453 -28.719 8.961 1 34.31 26 LYS B N 1
ATOM 1486 C CA . LYS B 1 26 ? -21.531 -29.234 10.328 1 34.31 26 LYS B CA 1
ATOM 1487 C C . LYS B 1 26 ? -20.188 -29.828 10.758 1 34.31 26 LYS B C 1
ATOM 1489 O O . LYS B 1 26 ? -19.922 -31.016 10.516 1 34.31 26 LYS B O 1
ATOM 1494 N N . LEU B 1 27 ? -18.969 -29.422 10.312 1 33.06 27 LEU B N 1
ATOM 1495 C CA . LEU B 1 27 ? -18 -30.359 10.883 1 33.06 27 LEU B CA 1
ATOM 1496 C C . LEU B 1 27 ? -18.141 -30.422 12.406 1 33.06 27 LEU B C 1
ATOM 1498 O O . LEU B 1 27 ? -18.234 -31.516 12.977 1 33.06 27 LEU B O 1
ATOM 1502 N N . TYR B 1 28 ? -17.031 -29.891 13.391 1 36.94 28 TYR B N 1
ATOM 1503 C CA . TYR B 1 28 ? -16.938 -30.281 14.797 1 36.94 28 TYR B CA 1
ATOM 1504 C C . TYR B 1 28 ? -17.844 -29.406 15.656 1 36.94 28 TYR B C 1
ATOM 1506 O O . TYR B 1 28 ? -18.25 -28.312 15.242 1 36.94 28 TYR B O 1
ATOM 1514 N N . ARG B 1 29 ? -18.391 -29.906 16.906 1 35.62 29 ARG B N 1
ATOM 1515 C CA . ARG B 1 29 ? -19.312 -29.531 18 1 35.62 29 ARG B CA 1
ATOM 1516 C C . ARG B 1 29 ? -18.969 -28.156 18.547 1 35.62 29 ARG B C 1
ATOM 1518 O O . ARG B 1 29 ? -19.609 -27.688 19.5 1 35.62 29 ARG B O 1
ATOM 1525 N N . ARG B 1 30 ? -17.625 -27.844 18.906 1 39.25 30 ARG B N 1
ATOM 1526 C CA . ARG B 1 30 ? -17.5 -26.688 19.781 1 39.25 30 ARG B CA 1
ATOM 1527 C C . ARG B 1 30 ? -17.875 -25.406 19.062 1 39.25 30 ARG B C 1
ATOM 1529 O O . ARG B 1 30 ? -17.625 -25.266 17.859 1 39.25 30 ARG B O 1
ATOM 1536 N N . PRO B 1 31 ? -18.781 -24.672 19.703 1 37.53 31 PRO B N 1
ATOM 1537 C CA . PRO B 1 31 ? -19.156 -23.375 19.141 1 37.53 31 PRO B CA 1
ATOM 1538 C C . PRO B 1 31 ? -17.938 -22.547 18.719 1 37.53 31 PRO B C 1
ATOM 1540 O O . PRO B 1 31 ? -17 -22.391 19.484 1 37.53 31 PRO B O 1
ATOM 1543 N N . ILE B 1 32 ? -17.219 -22.812 17.766 1 40.62 32 ILE B N 1
ATOM 1544 C CA . ILE B 1 32 ? -16.219 -21.828 17.406 1 40.62 32 ILE B CA 1
ATOM 1545 C C . ILE B 1 32 ? -16.766 -20.406 17.578 1 40.62 32 ILE B C 1
ATOM 1547 O O . ILE B 1 32 ? -17.781 -20.062 16.969 1 40.62 32 ILE B O 1
ATOM 1551 N N . PRO B 1 33 ? -16.469 -19.781 18.828 1 42.5 33 PRO B N 1
ATOM 1552 C CA . PRO B 1 33 ? -17 -18.422 18.906 1 42.5 33 PRO B CA 1
ATOM 1553 C C . PRO B 1 33 ? -16.984 -17.703 17.562 1 42.5 33 PRO B C 1
ATOM 1555 O O . PRO B 1 33 ? -16.016 -17.797 16.812 1 42.5 33 PRO B O 1
ATOM 1558 N N . TRP B 1 34 ? -17.984 -17.766 16.938 1 43.75 34 TRP B N 1
ATOM 1559 C CA . TRP B 1 34 ? -18.109 -16.984 15.703 1 43.75 34 TRP B CA 1
ATOM 1560 C C . TRP B 1 34 ? -17.406 -15.648 15.836 1 43.75 34 TRP B C 1
ATOM 1562 O O . TRP B 1 34 ? -17.703 -14.859 16.734 1 43.75 34 TRP B O 1
ATOM 1572 N N . ARG B 1 35 ? -16.203 -15.781 15.859 1 54.53 35 ARG B N 1
ATOM 1573 C CA . ARG B 1 35 ? -15.617 -14.445 15.828 1 54.53 35 ARG B CA 1
ATOM 1574 C C . ARG B 1 35 ? -16.281 -13.586 14.75 1 54.53 35 ARG B C 1
ATOM 1576 O O . ARG B 1 35 ? -16.484 -14.047 13.625 1 54.53 35 ARG B O 1
ATOM 1583 N N . ASP B 1 36 ? -17.094 -12.594 15.281 1 67.88 36 ASP B N 1
ATOM 1584 C CA . ASP B 1 36 ? -17.875 -11.688 14.453 1 67.88 36 ASP B CA 1
ATOM 1585 C C . ASP B 1 36 ? -17.016 -11.07 13.352 1 67.88 36 ASP B C 1
ATOM 1587 O O . ASP B 1 36 ? -17.516 -10.742 12.273 1 67.88 36 ASP B O 1
ATOM 1591 N N . GLU B 1 37 ? -15.695 -11.117 13.672 1 75.5 37 GLU B N 1
ATOM 1592 C CA . GLU B 1 37 ? -14.781 -10.555 12.68 1 75.5 37 GLU B CA 1
ATOM 1593 C C . GLU B 1 37 ? -13.523 -11.406 12.539 1 75.5 37 GLU B C 1
ATOM 1595 O O . GLU B 1 37 ? -13.062 -12.008 13.516 1 75.5 37 GLU B O 1
ATOM 1600 N N . THR B 1 38 ? -13.141 -11.688 11.359 1 78.75 38 THR B N 1
ATOM 1601 C CA . THR B 1 38 ? -11.898 -12.398 11.078 1 78.75 38 THR B CA 1
ATOM 1602 C C . THR B 1 38 ? -10.992 -11.562 10.172 1 78.75 38 THR B C 1
ATOM 1604 O O . THR B 1 38 ? -11.477 -10.867 9.281 1 78.75 38 THR B O 1
ATOM 1607 N N . LYS B 1 39 ? -9.695 -11.594 10.547 1 84.62 39 LYS B N 1
ATOM 1608 C CA . LYS B 1 39 ? -8.734 -10.883 9.711 1 84.62 39 LYS B CA 1
ATOM 1609 C C . LYS B 1 39 ? -8.031 -11.836 8.75 1 84.62 39 LYS B C 1
ATOM 1611 O O . LYS B 1 39 ? -7.484 -12.859 9.172 1 84.62 39 LYS B O 1
ATOM 1616 N N . TYR B 1 40 ? -8.109 -11.492 7.453 1 81.38 40 TYR B N 1
ATOM 1617 C CA . TYR B 1 40 ? -7.457 -12.281 6.414 1 81.38 40 TYR B CA 1
ATOM 1618 C C . TYR B 1 40 ? -6.59 -11.391 5.523 1 81.38 40 TYR B C 1
ATOM 1620 O O . TYR B 1 40 ? -7.078 -10.43 4.93 1 81.38 40 TYR B O 1
ATOM 1628 N N . LEU B 1 41 ? -5.234 -11.711 5.516 1 84.38 41 LEU B N 1
ATOM 1629 C CA . LEU B 1 41 ? -4.27 -10.961 4.723 1 84.38 41 LEU B CA 1
ATOM 1630 C C . LEU B 1 41 ? -4.305 -9.477 5.078 1 84.38 41 LEU B C 1
ATOM 1632 O O . LEU B 1 41 ? -4.047 -8.625 4.227 1 84.38 41 LEU B O 1
ATOM 1636 N N . GLY B 1 42 ? -4.75 -9.164 6.191 1 85.75 42 GLY B N 1
ATOM 1637 C CA . GLY B 1 42 ? -4.766 -7.773 6.617 1 85.75 42 GLY B CA 1
ATOM 1638 C C . GLY B 1 42 ? -6.113 -7.105 6.434 1 85.75 42 GLY B C 1
ATOM 1639 O O . GLY B 1 42 ? -6.289 -5.938 6.781 1 85.75 42 GLY B O 1
ATOM 1640 N N . VAL B 1 43 ? -7.074 -7.91 5.871 1 88.12 43 VAL B N 1
ATOM 1641 C CA . VAL B 1 43 ? -8.43 -7.387 5.703 1 88.12 43 VAL B CA 1
ATOM 1642 C C . VAL B 1 43 ? -9.336 -7.945 6.793 1 88.12 43 VAL B C 1
ATOM 1644 O O . VAL B 1 43 ? -9.398 -9.156 7 1 88.12 43 VAL B O 1
ATOM 1647 N N . ILE B 1 44 ? -10.055 -7.039 7.484 1 88.12 44 ILE B N 1
ATOM 1648 C CA . ILE B 1 44 ? -10.992 -7.457 8.523 1 88.12 44 ILE B CA 1
ATOM 1649 C C . ILE B 1 44 ? -12.352 -7.758 7.91 1 88.12 44 ILE B C 1
ATOM 1651 O O . ILE B 1 44 ? -13.016 -6.859 7.383 1 88.12 44 ILE B O 1
ATOM 1655 N N . LEU B 1 45 ? -12.695 -9 8.023 1 83.56 45 LEU B N 1
ATOM 1656 C CA . LEU B 1 45 ? -13.969 -9.469 7.488 1 83.56 45 LEU B CA 1
ATOM 1657 C C . LEU B 1 45 ? -15 -9.625 8.602 1 83.56 45 LEU B C 1
ATOM 1659 O O . LEU B 1 45 ? -14.719 -10.219 9.641 1 83.56 45 LEU B O 1
ATOM 1663 N N . ASP B 1 46 ? -16.078 -8.914 8.398 1 80.5 46 ASP B N 1
ATOM 1664 C CA . ASP B 1 46 ? -17.172 -9.094 9.344 1 80.5 46 ASP B CA 1
ATOM 1665 C C . ASP B 1 46 ? -18.25 -10.008 8.766 1 80.5 46 ASP B C 1
ATOM 1667 O O . ASP B 1 46 ? -18.25 -10.289 7.566 1 80.5 46 ASP B O 1
ATOM 1671 N N . LYS B 1 47 ? -18.953 -10.445 9.609 1 73.06 47 LYS B N 1
ATOM 1672 C CA . LYS B 1 47 ? -19.953 -11.453 9.242 1 73.06 47 LYS B CA 1
ATOM 1673 C C . LYS B 1 47 ? -20.844 -10.969 8.109 1 73.06 47 LYS B C 1
ATOM 1675 O O . LYS B 1 47 ? -21.25 -11.75 7.25 1 73.06 47 LYS B O 1
ATOM 1680 N N . ARG B 1 48 ? -21.094 -9.688 8.078 1 76.81 48 ARG B N 1
ATOM 1681 C CA . ARG B 1 48 ? -21.984 -9.133 7.066 1 76.81 48 ARG B CA 1
ATOM 1682 C C . ARG B 1 48 ? -21.203 -8.539 5.902 1 76.81 48 ARG B C 1
ATOM 1684 O O . ARG B 1 48 ? -21.781 -8 4.961 1 76.81 48 ARG B O 1
ATOM 1691 N N . LEU B 1 49 ? -19.922 -8.625 5.973 1 77.44 49 LEU B N 1
ATOM 1692 C CA . LEU B 1 49 ? -19.016 -8.109 4.953 1 77.44 49 LEU B CA 1
ATOM 1693 C C . LEU B 1 49 ? -19.297 -6.641 4.664 1 77.44 49 LEU B C 1
ATOM 1695 O O . LEU B 1 49 ? -19.375 -6.234 3.502 1 77.44 49 LEU B O 1
ATOM 1699 N N . THR B 1 50 ? -19.609 -6 5.66 1 83 50 THR B N 1
ATOM 1700 C CA . THR B 1 50 ? -19.828 -4.562 5.527 1 83 50 THR B CA 1
ATOM 1701 C C . THR B 1 50 ? -18.5 -3.822 5.477 1 83 50 THR B C 1
ATOM 1703 O O . THR B 1 50 ? -18.438 -2.686 5.004 1 83 50 THR B O 1
ATOM 1706 N N . TYR B 1 51 ? -17.469 -4.406 6.031 1 89.38 51 TYR B N 1
ATOM 1707 C CA . TYR B 1 51 ? -16.109 -3.893 6.078 1 89.38 51 TYR B CA 1
ATOM 1708 C C . TYR B 1 51 ? -16.031 -2.639 6.941 1 89.38 51 TYR B C 1
ATOM 1710 O O . TYR B 1 51 ? -15.094 -1.843 6.805 1 89.38 51 TYR B O 1
ATOM 1718 N N . LYS B 1 52 ? -17 -2.408 7.77 1 89.62 52 LYS B N 1
ATOM 1719 C CA . LYS B 1 52 ? -17.031 -1.248 8.656 1 89.62 52 LYS B CA 1
ATOM 1720 C C . LYS B 1 52 ? -15.781 -1.209 9.547 1 89.62 52 LYS B C 1
ATOM 1722 O O . LYS B 1 52 ? -15.109 -0.183 9.625 1 89.62 52 LYS B O 1
ATOM 1727 N N . THR B 1 53 ? -15.531 -2.303 10.125 1 90.62 53 THR B N 1
ATOM 1728 C CA . THR B 1 53 ? -14.398 -2.383 11.039 1 90.62 53 THR B CA 1
ATOM 1729 C C . THR B 1 53 ? -13.078 -2.211 10.289 1 90.62 53 THR B C 1
ATOM 1731 O O . THR B 1 53 ? -12.164 -1.541 10.773 1 90.62 53 THR B O 1
ATOM 1734 N N . HIS B 1 54 ? -12.93 -2.777 9.117 1 92.25 54 HIS B N 1
ATOM 1735 C CA . HIS B 1 54 ? -11.719 -2.631 8.312 1 92.25 54 HIS B CA 1
ATOM 1736 C C . HIS B 1 54 ? -11.461 -1.169 7.965 1 92.25 54 HIS B C 1
ATOM 1738 O O . HIS B 1 54 ? -10.359 -0.66 8.18 1 92.25 54 HIS B O 1
ATOM 1744 N N . VAL B 1 55 ? -12.516 -0.547 7.5 1 93.88 55 VAL B N 1
ATOM 1745 C CA . VAL B 1 55 ? -12.383 0.843 7.074 1 93.88 55 VAL B CA 1
ATOM 1746 C C . VAL B 1 55 ? -11.992 1.711 8.266 1 93.88 55 VAL B C 1
ATOM 1748 O O . VAL B 1 55 ? -11.156 2.609 8.141 1 93.88 55 VAL B O 1
ATOM 1751 N N . ALA B 1 56 ? -12.547 1.444 9.406 1 94.25 56 ALA B N 1
ATOM 1752 C CA . ALA B 1 56 ? -12.195 2.188 10.609 1 94.25 56 ALA B CA 1
ATOM 1753 C C . ALA B 1 56 ? -10.727 1.997 10.969 1 94.25 56 ALA B C 1
ATOM 1755 O O . ALA B 1 56 ? -10.039 2.955 11.328 1 94.25 56 ALA B O 1
ATOM 1756 N N . GLU B 1 57 ? -10.273 0.808 10.852 1 94.75 57 GLU B N 1
ATOM 1757 C CA . GLU B 1 57 ? -8.875 0.513 11.141 1 94.75 57 GLU B CA 1
ATOM 1758 C C . GLU B 1 57 ? -7.945 1.215 10.164 1 94.75 57 GLU B C 1
ATOM 1760 O O . GLU B 1 57 ? -6.91 1.755 10.555 1 94.75 57 GLU B O 1
ATOM 1765 N N . VAL B 1 58 ? -8.281 1.195 8.906 1 95.38 58 VAL B N 1
ATOM 1766 C CA . VAL B 1 58 ? -7.492 1.877 7.887 1 95.38 58 VAL B CA 1
ATOM 1767 C C . VAL B 1 58 ? -7.438 3.373 8.188 1 95.38 58 VAL B C 1
ATOM 1769 O O . VAL B 1 58 ? -6.367 3.98 8.156 1 95.38 58 VAL B O 1
ATOM 1772 N N . LYS B 1 59 ? -8.594 3.961 8.531 1 96.81 59 LYS B N 1
ATOM 1773 C CA . LYS B 1 59 ? -8.648 5.379 8.867 1 96.81 59 LYS B CA 1
ATOM 1774 C C . LYS B 1 59 ? -7.754 5.695 10.062 1 96.81 59 LYS B C 1
ATOM 1776 O O . LYS B 1 59 ? -7.016 6.684 10.047 1 96.81 59 LYS B O 1
ATOM 1781 N N . ASN B 1 60 ? -7.801 4.863 11.016 1 96.81 60 ASN B N 1
ATOM 1782 C CA . ASN B 1 60 ? -6.984 5.066 12.203 1 96.81 60 ASN B CA 1
ATOM 1783 C C . ASN B 1 60 ? -5.496 4.996 11.883 1 96.81 60 ASN B C 1
ATOM 1785 O O . ASN B 1 60 ? -4.707 5.793 12.398 1 96.81 60 ASN B O 1
ATOM 1789 N N . LYS B 1 61 ? -5.129 4.09 11.07 1 96 61 LYS B N 1
ATOM 1790 C CA . LYS B 1 61 ? -3.727 3.945 10.688 1 96 61 LYS B CA 1
ATOM 1791 C C . LYS B 1 61 ? -3.23 5.176 9.938 1 96 61 LYS B C 1
ATOM 1793 O O . LYS B 1 61 ? -2.145 5.688 10.219 1 96 61 LYS B O 1
ATOM 1798 N N . VAL B 1 62 ? -4.004 5.652 9.023 1 96.81 62 VAL B N 1
ATOM 1799 C CA . VAL B 1 62 ? -3.605 6.812 8.234 1 96.81 62 VAL B CA 1
ATOM 1800 C C . VAL B 1 62 ? -3.527 8.047 9.133 1 96.81 62 VAL B C 1
ATOM 1802 O O . VAL B 1 62 ? -2.594 8.844 9.016 1 96.81 62 VAL B O 1
ATOM 1805 N N . THR B 1 63 ? -4.484 8.172 10.023 1 96.38 63 THR B N 1
ATOM 1806 C CA . THR B 1 63 ? -4.492 9.297 10.961 1 96.38 63 THR B CA 1
ATOM 1807 C C . THR B 1 63 ? -3.26 9.25 11.859 1 96.38 63 THR B C 1
ATOM 1809 O O . THR B 1 63 ? -2.648 10.289 12.133 1 96.38 63 THR B O 1
ATOM 1812 N N . ALA B 1 64 ? -2.906 8.086 12.25 1 95.44 64 ALA B N 1
ATOM 1813 C CA . ALA B 1 64 ? -1.729 7.926 13.102 1 95.44 64 ALA B CA 1
ATOM 1814 C C . ALA B 1 64 ? -0.456 8.312 12.352 1 95.44 64 ALA B C 1
ATOM 1816 O O . ALA B 1 64 ? 0.424 8.969 12.914 1 95.44 64 ALA B O 1
ATOM 1817 N N . VAL B 1 65 ? -0.332 7.914 11.133 1 93.5 65 VAL B N 1
ATOM 1818 C CA . VAL B 1 65 ? 0.825 8.273 10.32 1 93.5 65 VAL B CA 1
ATOM 1819 C C . VAL B 1 65 ? 0.883 9.789 10.133 1 93.5 65 VAL B C 1
ATOM 1821 O O . VAL B 1 65 ? 1.943 10.398 10.289 1 93.5 65 VAL B O 1
ATOM 1824 N N . ASN B 1 66 ? -0.243 10.367 9.828 1 95.88 66 ASN B N 1
ATOM 1825 C CA . ASN B 1 66 ? -0.316 11.812 9.68 1 95.88 66 ASN B CA 1
ATOM 1826 C C . ASN B 1 66 ? 0.135 12.531 10.953 1 95.88 66 ASN B C 1
ATOM 1828 O O . ASN B 1 66 ? 0.883 13.508 10.883 1 95.88 66 ASN B O 1
ATOM 1832 N N . LYS B 1 67 ? -0.327 12.039 12.031 1 95 67 LYS B N 1
ATOM 1833 C CA . LYS B 1 67 ? 0.042 12.648 13.305 1 95 67 LYS B CA 1
ATOM 1834 C C . LYS B 1 67 ? 1.54 12.516 13.562 1 95 67 LYS B C 1
ATOM 1836 O O . LYS B 1 67 ? 2.184 13.469 14.016 1 95 67 LYS B O 1
ATOM 1841 N N . LYS B 1 68 ? 2.053 11.398 13.266 1 90.75 68 LYS B N 1
ATOM 1842 C CA . LYS B 1 68 ? 3.479 11.156 13.461 1 90.75 68 LYS B CA 1
ATOM 1843 C C . LYS B 1 68 ? 4.32 12.062 12.562 1 90.75 68 LYS B C 1
ATOM 1845 O O . LYS B 1 68 ? 5.43 12.453 12.93 1 90.75 68 LYS B O 1
ATOM 1850 N N . LEU B 1 69 ? 3.787 12.5 11.469 1 91.94 69 LEU B N 1
ATOM 1851 C CA . LEU B 1 69 ? 4.543 13.273 10.5 1 91.94 69 LEU B CA 1
ATOM 1852 C C . LEU B 1 69 ? 4.148 14.75 10.555 1 91.94 69 LEU B C 1
ATOM 1854 O O . LEU B 1 69 ? 4.602 15.547 9.734 1 91.94 69 LEU B O 1
ATOM 1858 N N . TYR B 1 70 ? 3.365 15 11.469 1 92.31 70 TYR B N 1
ATOM 1859 C CA . TYR B 1 70 ? 2.811 16.344 11.5 1 92.31 70 TYR B CA 1
ATOM 1860 C C . TYR B 1 70 ? 3.914 17.391 11.656 1 92.31 70 TYR B C 1
ATOM 1862 O O . TYR B 1 70 ? 3.814 18.484 11.109 1 92.31 70 TYR B O 1
ATOM 1870 N N . TYR B 1 71 ? 4.992 17.094 12.312 1 87.44 71 TYR B N 1
ATOM 1871 C CA . TYR B 1 71 ? 6.094 18.031 12.508 1 87.44 71 TYR B CA 1
ATOM 1872 C C . TYR B 1 71 ? 6.758 18.375 11.188 1 87.44 71 TYR B C 1
ATOM 1874 O O . TYR B 1 71 ? 7.297 19.484 11.023 1 87.44 71 TYR B O 1
ATOM 1882 N N . VAL B 1 72 ? 6.656 17.516 10.164 1 86 72 VAL B N 1
ATOM 1883 C CA . VAL B 1 72 ? 7.305 17.734 8.875 1 86 72 VAL B CA 1
ATOM 1884 C C . VAL B 1 72 ? 6.277 18.234 7.863 1 86 72 VAL B C 1
ATOM 1886 O O . VAL B 1 72 ? 6.617 18.984 6.949 1 86 72 VAL B O 1
ATOM 1889 N N . MET B 1 73 ? 5.09 17.875 8.125 1 91.69 73 MET B N 1
ATOM 1890 C CA . MET B 1 73 ? 4.113 18.156 7.078 1 91.69 73 MET B CA 1
ATOM 1891 C C . MET B 1 73 ? 3.113 19.203 7.539 1 91.69 73 MET B C 1
ATOM 1893 O O . MET B 1 73 ? 2.295 19.688 6.75 1 91.69 73 MET B O 1
ATOM 1897 N N . GLY B 1 74 ? 3.121 19.609 8.711 1 89.81 74 GLY B N 1
ATOM 1898 C CA . GLY B 1 74 ? 2.115 20.5 9.281 1 89.81 74 GLY B CA 1
ATOM 1899 C C . GLY B 1 74 ? 2.312 21.953 8.906 1 89.81 74 GLY B C 1
ATOM 1900 O O . GLY B 1 74 ? 2.951 22.25 7.895 1 89.81 74 GLY B O 1
ATOM 1901 N N . LYS B 1 75 ? 1.664 22.875 9.578 1 88.56 75 LYS B N 1
ATOM 1902 C CA . LYS B 1 75 ? 1.578 24.312 9.312 1 88.56 75 LYS B CA 1
ATOM 1903 C C . LYS B 1 75 ? 2.967 24.938 9.25 1 88.56 75 LYS B C 1
ATOM 1905 O O . LYS B 1 75 ? 3.209 25.828 8.438 1 88.56 75 LYS B O 1
ATOM 1910 N N . ASN B 1 76 ? 3.922 24.469 9.984 1 89.06 76 ASN B N 1
ATOM 1911 C CA . ASN B 1 76 ? 5.254 25.062 10.039 1 89.06 76 ASN B CA 1
ATOM 1912 C C . ASN B 1 76 ? 6.242 24.312 9.156 1 89.06 76 ASN B C 1
ATOM 1914 O O . ASN B 1 76 ? 7.457 24.469 9.305 1 89.06 76 ASN B O 1
ATOM 1918 N N . SER B 1 77 ? 5.688 23.578 8.305 1 89.88 77 SER B N 1
ATOM 1919 C CA . SER B 1 77 ? 6.559 22.781 7.441 1 89.88 77 SER B CA 1
ATOM 1920 C C . SER B 1 77 ? 7.348 23.672 6.48 1 89.88 77 SER B C 1
ATOM 1922 O O . SER B 1 77 ? 6.82 24.672 5.977 1 89.88 77 SER B O 1
ATOM 1924 N N . LYS B 1 78 ? 8.555 23.281 6.254 1 91.19 78 LYS B N 1
ATOM 1925 C CA . LYS B 1 78 ? 9.391 23.953 5.258 1 91.19 78 LYS B CA 1
ATOM 1926 C C . LYS B 1 78 ? 9.258 23.266 3.895 1 91.19 78 LYS B C 1
ATOM 1928 O O . LYS B 1 78 ? 9.789 23.766 2.896 1 91.19 78 LYS B O 1
ATOM 1933 N N . LEU B 1 79 ? 8.555 22.266 3.844 1 91.19 79 LEU B N 1
ATOM 1934 C CA . LEU B 1 79 ? 8.344 21.562 2.588 1 91.19 79 LEU B CA 1
ATOM 1935 C C . LEU B 1 79 ? 7.273 22.25 1.745 1 91.19 79 LEU B C 1
ATOM 1937 O O . LEU B 1 79 ? 6.32 22.812 2.285 1 91.19 79 LEU B O 1
ATOM 1941 N N . SER B 1 80 ? 7.457 22.156 0.466 1 93.06 80 SER B N 1
ATOM 1942 C CA . SER B 1 80 ? 6.43 22.656 -0.442 1 93.06 80 SER B CA 1
ATOM 1943 C C . SER B 1 80 ? 5.18 21.781 -0.398 1 93.06 80 SER B C 1
ATOM 1945 O O . SER B 1 80 ? 5.258 20.594 -0.06 1 93.06 80 SER B O 1
ATOM 1947 N N . PRO B 1 81 ? 4.004 22.297 -0.75 1 93.94 81 PRO B N 1
ATOM 1948 C CA . PRO B 1 81 ? 2.785 21.5 -0.83 1 93.94 81 PRO B CA 1
ATOM 1949 C C . PRO B 1 81 ? 2.945 20.281 -1.735 1 93.94 81 PRO B C 1
ATOM 1951 O O . PRO B 1 81 ? 2.408 19.203 -1.436 1 93.94 81 PRO B O 1
ATOM 1954 N N . ARG B 1 82 ? 3.736 20.5 -2.709 1 91.94 82 ARG B N 1
ATOM 1955 C CA . ARG B 1 82 ? 3.973 19.391 -3.631 1 91.94 82 ARG B CA 1
ATOM 1956 C C . ARG B 1 82 ?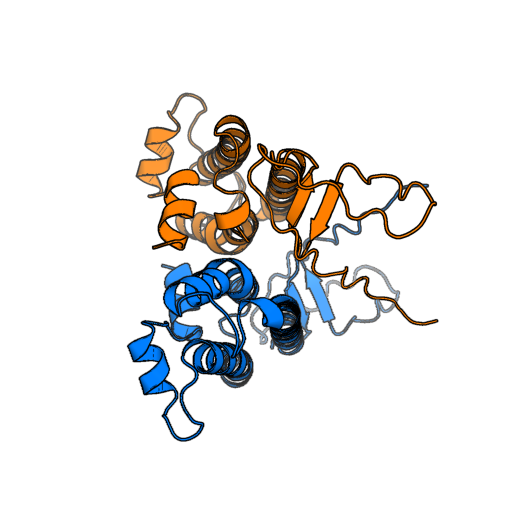 4.715 18.25 -2.938 1 91.94 82 ARG B C 1
ATOM 1958 O O . ARG B 1 82 ? 4.371 17.078 -3.119 1 91.94 82 ARG B O 1
ATOM 1965 N N . ASN B 1 83 ? 5.672 18.641 -2.152 1 90.94 83 ASN B N 1
ATOM 1966 C CA . ASN B 1 83 ? 6.453 17.625 -1.453 1 90.94 83 ASN B CA 1
ATOM 1967 C C . ASN B 1 83 ? 5.641 16.953 -0.351 1 90.94 83 ASN B C 1
ATOM 1969 O O . ASN B 1 83 ? 5.781 15.758 -0.112 1 90.94 83 ASN B O 1
ATOM 1973 N N . ILE B 1 84 ? 4.824 17.688 0.246 1 94.62 84 ILE B N 1
ATOM 1974 C CA . ILE B 1 84 ? 3.973 17.109 1.277 1 94.62 84 ILE B CA 1
ATOM 1975 C C . ILE B 1 84 ? 2.945 16.172 0.635 1 94.62 84 ILE B C 1
ATOM 1977 O O . ILE B 1 84 ? 2.666 15.094 1.157 1 94.62 84 ILE B O 1
ATOM 1981 N N . LEU B 1 85 ? 2.436 16.578 -0.538 1 94.81 85 LEU B N 1
ATOM 1982 C CA . LEU B 1 85 ? 1.509 15.734 -1.276 1 94.81 85 LEU B CA 1
ATOM 1983 C C . LEU B 1 85 ? 2.174 14.414 -1.668 1 94.81 85 LEU B C 1
ATOM 1985 O O . LEU B 1 85 ? 1.543 13.359 -1.619 1 94.81 85 LEU B O 1
ATOM 1989 N N . LEU B 1 86 ? 3.367 14.539 -1.983 1 91.81 86 LEU B N 1
ATOM 1990 C CA . LEU B 1 86 ? 4.125 13.336 -2.328 1 91.81 86 LEU B CA 1
ATOM 1991 C C . LEU B 1 86 ? 4.215 12.391 -1.134 1 91.81 86 LEU B C 1
ATOM 1993 O O . LEU B 1 86 ? 4.07 11.18 -1.285 1 91.81 86 LEU B O 1
ATOM 1997 N N . LEU B 1 87 ? 4.422 12.953 0.021 1 91.62 87 LEU B N 1
ATOM 1998 C CA . LEU B 1 87 ? 4.469 12.141 1.232 1 91.62 87 LEU B CA 1
ATOM 1999 C C . LEU B 1 87 ? 3.137 11.445 1.474 1 91.62 87 LEU B C 1
ATOM 2001 O O . LEU B 1 87 ? 3.105 10.266 1.83 1 91.62 87 LEU B O 1
ATOM 2005 N N . TYR B 1 88 ? 2.127 12.188 1.248 1 95.19 88 TYR B N 1
ATOM 2006 C CA . TYR B 1 88 ? 0.806 11.586 1.369 1 95.19 88 TYR B CA 1
ATOM 2007 C C . TYR B 1 88 ? 0.655 10.406 0.415 1 95.19 88 TYR B C 1
ATOM 2009 O O . TYR B 1 88 ? 0.272 9.312 0.83 1 95.19 88 TYR B O 1
ATOM 2017 N N . LYS B 1 89 ? 0.962 10.547 -0.822 1 93.06 89 LYS B N 1
ATOM 2018 C CA . LYS B 1 89 ? 0.743 9.555 -1.871 1 93.06 89 LYS B CA 1
ATOM 2019 C C . LYS B 1 89 ? 1.619 8.32 -1.657 1 93.06 89 LYS B C 1
ATOM 2021 O O . LYS B 1 89 ? 1.241 7.211 -2.035 1 93.06 89 LYS B O 1
ATOM 2026 N N . THR B 1 90 ? 2.711 8.5 -0.956 1 91.5 90 THR B N 1
ATOM 2027 C CA . THR B 1 90 ? 3.662 7.395 -0.884 1 91.5 90 THR B CA 1
ATOM 2028 C C . THR B 1 90 ? 3.574 6.691 0.469 1 91.5 90 THR B C 1
ATOM 2030 O O . THR B 1 90 ? 3.988 5.539 0.604 1 91.5 90 THR B O 1
ATOM 2033 N N . LEU B 1 91 ? 2.988 7.359 1.432 1 93.5 91 LEU B N 1
ATOM 2034 C CA . LEU B 1 91 ? 2.963 6.758 2.762 1 93.5 91 LEU B CA 1
ATOM 2035 C C . LEU B 1 91 ? 1.534 6.441 3.188 1 93.5 91 LEU B C 1
ATOM 2037 O O . LEU B 1 91 ? 1.284 5.414 3.82 1 93.5 91 LEU B O 1
ATOM 2041 N N . MET B 1 92 ? 0.622 7.238 2.812 1 96.12 92 MET B N 1
ATOM 2042 C CA . MET B 1 92 ? -0.718 7.121 3.381 1 96.12 92 MET B CA 1
ATOM 2043 C C . MET B 1 92 ? -1.687 6.516 2.371 1 96.12 92 MET B C 1
ATOM 2045 O O . MET B 1 92 ? -2.486 5.645 2.717 1 96.12 92 MET B O 1
ATOM 2049 N N . ARG B 1 93 ? -1.544 6.914 1.161 1 94 93 ARG B N 1
ATOM 2050 C CA . ARG B 1 93 ? -2.465 6.414 0.145 1 94 93 ARG B CA 1
ATOM 2051 C C . ARG B 1 93 ? -2.314 4.906 -0.038 1 94 93 ARG B C 1
ATOM 2053 O O . ARG B 1 93 ? -3.309 4.188 -0.159 1 94 93 ARG B O 1
ATOM 2060 N N . PRO B 1 94 ? -1.092 4.355 -0.001 1 93.5 94 PRO B N 1
ATOM 2061 C CA . PRO B 1 94 ? -0.974 2.9 -0.098 1 93.5 94 PRO B CA 1
ATOM 2062 C C . PRO B 1 94 ? -1.664 2.174 1.055 1 93.5 94 PRO B C 1
ATOM 2064 O O . PRO B 1 94 ? -2.184 1.07 0.871 1 93.5 94 PRO B O 1
ATOM 2067 N N . ILE B 1 95 ? -1.696 2.797 2.193 1 95.81 95 ILE B N 1
ATOM 2068 C CA . ILE B 1 95 ? -2.42 2.232 3.326 1 95.81 95 ILE B CA 1
ATOM 2069 C C . ILE B 1 95 ? -3.918 2.219 3.027 1 95.81 95 ILE B C 1
ATOM 2071 O O . ILE B 1 95 ? -4.594 1.215 3.266 1 95.81 95 ILE B O 1
ATOM 2075 N N . MET B 1 96 ? -4.406 3.213 2.428 1 94.81 96 MET B N 1
ATOM 2076 C CA . MET B 1 96 ? -5.832 3.391 2.18 1 94.81 96 MET B CA 1
ATOM 2077 C C . MET B 1 96 ? -6.293 2.514 1.02 1 94.81 96 MET B C 1
ATOM 2079 O O . MET B 1 96 ? -7.438 2.055 1.001 1 94.81 96 MET B O 1
ATOM 2083 N N . SER B 1 97 ? -5.391 2.281 0.118 1 92.25 97 SER B N 1
ATOM 2084 C CA . SER B 1 97 ? -5.816 1.617 -1.109 1 92.25 97 SER B CA 1
ATOM 2085 C C . SER B 1 97 ? -5.551 0.117 -1.047 1 92.25 97 SER B C 1
ATOM 2087 O O . SER B 1 97 ? -6.047 -0.643 -1.881 1 92.25 97 SER B O 1
ATOM 2089 N N . TYR B 1 98 ? -4.855 -0.357 -0.042 1 93.31 98 TYR B N 1
ATOM 2090 C CA . TYR B 1 98 ? -4.543 -1.775 0.094 1 93.31 98 TYR B CA 1
ATOM 2091 C C . TYR B 1 98 ? -5.812 -2.619 0.075 1 93.31 98 TYR B C 1
ATOM 2093 O O . TYR B 1 98 ? -6.742 -2.369 0.845 1 93.31 98 TYR B O 1
ATOM 2101 N N . ALA B 1 99 ? -5.902 -3.656 -0.917 1 92.38 99 ALA B N 1
ATOM 2102 C CA . ALA B 1 99 ? -6.977 -4.637 -1.039 1 92.38 99 ALA B CA 1
ATOM 2103 C C . ALA B 1 99 ? -8.305 -3.955 -1.338 1 92.38 99 ALA B C 1
ATOM 2105 O O . ALA B 1 99 ? -9.375 -4.488 -1.017 1 92.38 99 ALA B O 1
ATOM 2106 N N . SER B 1 100 ? -8.289 -2.779 -1.964 1 91.06 100 SER B N 1
ATOM 2107 C CA . SER B 1 100 ? -9.484 -1.965 -2.145 1 91.06 100 SER B CA 1
ATOM 2108 C C . SER B 1 100 ? -10.516 -2.686 -3.002 1 91.06 100 SER B C 1
ATOM 2110 O O . SER B 1 100 ? -11.719 -2.459 -2.857 1 91.06 100 SER B O 1
ATOM 2112 N N . PRO B 1 101 ? -10.227 -3.584 -3.895 1 85.19 101 PRO B N 1
ATOM 2113 C CA . PRO B 1 101 ? -11.281 -4.277 -4.633 1 85.19 101 PRO B CA 1
ATOM 2114 C C . PRO B 1 101 ? -12.156 -5.152 -3.734 1 85.19 101 PRO B C 1
ATOM 2116 O O . PRO B 1 101 ? -13.281 -5.488 -4.098 1 85.19 101 PRO B O 1
ATOM 2119 N N . VAL B 1 102 ? -11.664 -5.523 -2.631 1 84.06 102 VAL B N 1
ATOM 2120 C CA . VAL B 1 102 ? -12.375 -6.398 -1.71 1 84.06 102 VAL B CA 1
ATOM 2121 C C . VAL B 1 102 ? -13.398 -5.59 -0.917 1 84.06 102 VAL B C 1
ATOM 2123 O O . VAL B 1 102 ? -14.547 -6.02 -0.747 1 84.06 102 VAL B O 1
ATOM 2126 N N . TRP B 1 103 ? -12.953 -4.406 -0.518 1 87.81 103 TRP B N 1
ATOM 2127 C CA . TRP B 1 103 ? -13.789 -3.664 0.42 1 87.81 103 TRP B CA 1
ATOM 2128 C C . TRP B 1 103 ? -14.18 -2.307 -0.156 1 87.81 103 TRP B C 1
ATOM 2130 O O . TRP B 1 103 ? -14.953 -1.565 0.457 1 87.81 103 TRP B O 1
ATOM 2140 N N . GLY B 1 104 ? -13.602 -2.043 -1.373 1 80.19 104 GLY B N 1
ATOM 2141 C CA . GLY B 1 104 ? -13.891 -0.754 -1.986 1 80.19 104 GLY B CA 1
ATOM 2142 C C . GLY B 1 104 ? -15.352 -0.566 -2.328 1 80.19 104 GLY B C 1
ATOM 2143 O O . GLY B 1 104 ? -15.828 0.566 -2.451 1 80.19 104 GLY B O 1
ATOM 2144 N N . ALA B 1 105 ? -15.984 -1.691 -2.479 1 74.75 105 ALA B N 1
ATOM 2145 C CA . ALA B 1 105 ? -17.406 -1.631 -2.783 1 74.75 105 ALA B CA 1
ATOM 2146 C C . ALA B 1 105 ? -18.25 -1.553 -1.507 1 74.75 105 ALA B C 1
ATOM 2148 O O . ALA B 1 105 ? -19.469 -1.62 -1.556 1 74.75 105 ALA B O 1
ATOM 2149 N N . ALA B 1 106 ? -17.562 -1.39 -0.396 1 74.62 106 ALA B N 1
ATOM 2150 C CA . ALA B 1 106 ? -18.25 -1.187 0.874 1 74.62 106 ALA B CA 1
ATOM 2151 C C . ALA B 1 106 ? -19.234 -0.015 0.787 1 74.62 106 ALA B C 1
ATOM 2153 O O . ALA B 1 106 ? -19.141 0.801 -0.135 1 74.62 106 ALA B O 1
ATOM 2154 N N . ALA B 1 107 ? -20.109 0.012 1.653 1 76.06 107 ALA B N 1
ATOM 2155 C CA . ALA B 1 107 ? -21.109 1.081 1.665 1 76.06 107 ALA B CA 1
ATOM 2156 C C . ALA B 1 107 ? -20.453 2.449 1.527 1 76.06 107 ALA B C 1
ATOM 2158 O O . ALA B 1 107 ? -19.391 2.699 2.121 1 76.06 107 ALA B O 1
ATOM 2159 N N . LYS B 1 108 ? -21.016 3.227 0.691 1 82.44 108 LYS B N 1
ATOM 2160 C CA . LYS B 1 108 ? -20.547 4.582 0.429 1 82.44 108 LYS B CA 1
ATOM 2161 C C . LYS B 1 108 ? -20.281 5.336 1.73 1 82.44 108 LYS B C 1
ATOM 2163 O O . LYS B 1 108 ? -19.344 6.121 1.823 1 82.44 108 LYS B O 1
ATOM 2168 N N . THR B 1 109 ? -21.109 5.004 2.705 1 84.31 109 THR B N 1
ATOM 2169 C CA . THR B 1 109 ? -21 5.684 3.99 1 84.31 109 THR B CA 1
ATOM 2170 C C . THR B 1 109 ? -19.641 5.414 4.629 1 84.31 109 THR B C 1
ATOM 2172 O O . THR B 1 109 ? -19.031 6.312 5.227 1 84.31 109 THR B O 1
ATOM 2175 N N . HIS B 1 110 ? -19.141 4.188 4.465 1 86.31 110 HIS B N 1
ATOM 2176 C CA . HIS B 1 110 ? -17.859 3.844 5.062 1 86.31 110 HIS B CA 1
ATOM 2177 C C . HIS B 1 110 ? -16.703 4.473 4.293 1 86.31 110 HIS B C 1
ATOM 2179 O O . HIS B 1 110 ? -15.773 5.004 4.891 1 86.31 110 HIS B O 1
ATOM 2185 N N . ILE B 1 111 ? -16.828 4.531 3.008 1 87.69 111 ILE B N 1
ATOM 2186 C CA . ILE B 1 111 ? -15.773 5.117 2.178 1 87.69 111 ILE B CA 1
ATOM 2187 C C . ILE B 1 111 ? -15.688 6.617 2.436 1 87.69 111 ILE B C 1
ATOM 2189 O O . ILE B 1 111 ? -14.602 7.199 2.41 1 87.69 111 ILE B O 1
ATOM 2193 N N . ASN B 1 112 ? -16.828 7.199 2.76 1 91.69 112 ASN B N 1
ATOM 2194 C CA . ASN B 1 112 ? -16.859 8.625 3.057 1 91.69 112 ASN B CA 1
ATOM 2195 C C . ASN B 1 112 ? -16.031 8.961 4.289 1 91.69 112 ASN B C 1
ATOM 2197 O O . ASN B 1 112 ? -15.43 10.031 4.363 1 91.69 112 ASN B O 1
ATOM 2201 N N . LYS B 1 113 ? -15.961 8.023 5.148 1 93.75 113 LYS B N 1
ATOM 2202 C CA . LYS B 1 113 ? -15.125 8.227 6.328 1 93.75 113 LYS B CA 1
ATOM 2203 C C . LYS B 1 113 ? -13.648 8.336 5.938 1 93.75 113 LYS B C 1
ATOM 2205 O O . LYS B 1 113 ? -12.914 9.148 6.508 1 93.75 113 LYS B O 1
ATOM 2210 N N . LEU B 1 114 ? -13.258 7.59 5.016 1 95.38 114 LEU B N 1
ATOM 2211 C CA . LEU B 1 114 ? -11.883 7.648 4.527 1 95.38 114 LEU B CA 1
ATOM 2212 C C . LEU B 1 114 ? -11.648 8.93 3.734 1 95.38 114 LEU B C 1
ATOM 2214 O O . LEU B 1 114 ? -10.578 9.539 3.836 1 95.38 114 LEU B O 1
ATOM 2218 N N . GLU B 1 115 ? -12.656 9.32 2.98 1 96.25 115 GLU B N 1
ATOM 2219 C CA . GLU B 1 115 ? -12.586 10.57 2.223 1 96.25 115 GLU B CA 1
ATOM 2220 C C . GLU B 1 115 ? -12.391 11.766 3.15 1 96.25 115 GLU B C 1
ATOM 2222 O O . GLU B 1 115 ? -11.664 12.703 2.816 1 96.25 115 GLU B O 1
ATOM 2227 N N . THR B 1 116 ? -13.008 11.688 4.27 1 96.69 116 THR B N 1
ATOM 2228 C CA . THR B 1 116 ? -12.859 12.766 5.246 1 96.69 116 THR B CA 1
ATOM 2229 C C . THR B 1 116 ? -11.414 12.867 5.719 1 96.69 116 THR B C 1
ATOM 2231 O O . THR B 1 116 ? -10.883 13.969 5.879 1 96.69 116 THR B O 1
ATOM 2234 N N . ALA B 1 117 ? -10.773 11.711 5.898 1 97.38 117 ALA B N 1
ATOM 2235 C CA . ALA B 1 117 ? -9.367 11.711 6.289 1 97.38 117 ALA B CA 1
ATOM 2236 C C . ALA B 1 117 ? -8.492 12.312 5.195 1 97.38 117 ALA B C 1
ATOM 2238 O O . ALA B 1 117 ? -7.629 13.148 5.473 1 97.38 117 ALA B O 1
ATOM 2239 N N . GLN B 1 118 ? -8.734 11.922 3.979 1 97.81 118 GLN B N 1
ATOM 2240 C CA . GLN B 1 118 ? -7.98 12.5 2.869 1 97.81 118 GLN B CA 1
ATOM 2241 C C . GLN B 1 118 ? -8.203 14.008 2.777 1 97.81 118 GLN B C 1
ATOM 2243 O O . GLN B 1 118 ? -7.262 14.766 2.568 1 97.81 118 GLN B O 1
ATOM 2248 N N . ASN B 1 119 ? -9.438 14.422 2.994 1 97.75 119 ASN B N 1
ATOM 2249 C CA . ASN B 1 119 ? -9.766 15.836 2.904 1 97.75 119 ASN B CA 1
ATOM 2250 C C . ASN B 1 119 ? -9.07 16.641 4.004 1 97.75 119 ASN B C 1
ATOM 2252 O O . ASN B 1 119 ? -8.617 17.766 3.768 1 97.75 119 ASN B O 1
ATOM 2256 N N . LYS B 1 120 ? -9.008 16.078 5.102 1 97.31 120 LYS B N 1
ATOM 2257 C CA . LYS B 1 120 ? -8.312 16.75 6.199 1 97.31 120 LYS B CA 1
ATOM 2258 C C . LYS B 1 120 ? -6.836 16.922 5.883 1 97.31 120 LYS B C 1
ATOM 2260 O O . LYS B 1 120 ? -6.273 18 6.109 1 97.31 120 LYS B O 1
ATOM 2265 N N . ILE B 1 121 ? -6.27 15.945 5.371 1 97.38 121 ILE B N 1
ATOM 2266 C CA . ILE B 1 121 ? -4.855 15.984 5.008 1 97.38 121 ILE B CA 1
ATOM 2267 C C . ILE B 1 121 ? -4.645 16.984 3.881 1 97.38 121 ILE B C 1
ATOM 2269 O O . ILE B 1 121 ? -3.697 17.781 3.918 1 97.38 121 ILE B O 1
ATOM 2273 N N . ALA B 1 122 ? -5.559 16.984 2.934 1 97.62 122 ALA B N 1
ATOM 2274 C CA . ALA B 1 122 ? -5.48 17.922 1.81 1 97.62 122 ALA B CA 1
ATOM 2275 C C . ALA B 1 122 ? -5.543 19.359 2.289 1 97.62 122 ALA B C 1
ATOM 2277 O O . ALA B 1 122 ? -4.797 20.219 1.808 1 97.62 122 ALA B O 1
ATOM 2278 N N . ARG B 1 123 ? -6.41 19.609 3.238 1 97.25 123 ARG B N 1
ATOM 2279 C CA . ARG B 1 123 ? -6.52 20.953 3.799 1 97.25 123 ARG B CA 1
ATOM 2280 C C . ARG B 1 123 ? -5.258 21.328 4.57 1 97.25 123 ARG B C 1
ATOM 2282 O O . ARG B 1 123 ? -4.797 22.484 4.5 1 97.25 123 ARG B O 1
ATOM 2289 N N . GLN B 1 124 ? -4.754 20.391 5.242 1 96.75 124 GLN B N 1
ATOM 2290 C CA . GLN B 1 124 ? -3.494 20.609 5.949 1 96.75 124 GLN B CA 1
ATOM 2291 C C . GLN B 1 124 ? -2.369 20.953 4.98 1 96.75 124 GLN B C 1
ATOM 2293 O O . GLN B 1 124 ? -1.556 21.828 5.258 1 96.75 124 GLN B O 1
ATOM 2298 N N . ILE B 1 125 ? -2.307 20.359 3.848 1 96.69 125 ILE B N 1
ATOM 2299 C CA . ILE B 1 125 ? -1.273 20.547 2.838 1 96.69 125 ILE B CA 1
ATOM 2300 C C . ILE B 1 125 ? -1.383 21.969 2.258 1 96.69 125 ILE B C 1
ATOM 2302 O O . ILE B 1 125 ? -0.373 22.641 2.082 1 96.69 125 ILE B O 1
ATOM 2306 N N . THR B 1 126 ? -2.588 22.406 2.033 1 96.06 126 THR B N 1
ATOM 2307 C CA . THR B 1 126 ? -2.812 23.672 1.335 1 96.06 126 THR B CA 1
ATOM 2308 C C . THR B 1 126 ? -2.904 24.828 2.324 1 96.06 126 THR B C 1
ATOM 2310 O O . THR B 1 126 ? -2.807 25.984 1.936 1 96.06 126 THR B O 1
ATOM 2313 N N . GLN B 1 127 ? -3.207 24.562 3.564 1 95 127 GLN B N 1
ATOM 2314 C CA . GLN B 1 127 ? -3.328 25.531 4.641 1 95 127 GLN B CA 1
ATOM 2315 C C . GLN B 1 127 ? -4.367 26.609 4.301 1 95 127 GLN B C 1
ATOM 2317 O O . GLN B 1 127 ? -4.137 27.797 4.512 1 95 127 GLN B O 1
ATOM 2322 N N . VAL B 1 128 ? -5.309 26.25 3.619 1 94.75 128 VAL B N 1
ATOM 2323 C CA . VAL B 1 128 ? -6.387 27.172 3.291 1 94.75 128 VAL B CA 1
ATOM 2324 C C . VAL B 1 128 ? -7.383 27.234 4.449 1 94.75 128 VAL B C 1
ATOM 2326 O O . VAL B 1 128 ? -7.516 26.281 5.215 1 94.75 128 VAL B O 1
ATOM 2329 N N . PRO B 1 129 ? -8.094 28.344 4.543 1 95.5 129 PRO B N 1
ATOM 2330 C CA . PRO B 1 129 ? -9.07 28.484 5.625 1 95.5 129 PRO B CA 1
ATOM 2331 C C . PRO B 1 129 ? -10.227 27.5 5.516 1 95.5 129 PRO B C 1
ATOM 2333 O O . PRO B 1 129 ? -10.43 26.906 4.457 1 95.5 129 PRO B O 1
ATOM 2336 N N . TRP B 1 130 ? -10.938 27.406 6.586 1 93.69 130 TRP B N 1
ATOM 2337 C CA . TRP B 1 130 ? -11.977 26.391 6.742 1 93.69 130 TRP B CA 1
ATOM 2338 C C . TRP B 1 130 ? -13.117 26.609 5.762 1 93.69 130 TRP B C 1
ATOM 2340 O O . TRP B 1 130 ? -13.898 25.703 5.48 1 93.69 130 TRP B O 1
ATOM 2350 N N . TYR B 1 131 ? -13.234 27.781 5.176 1 95.44 131 TYR B N 1
ATOM 2351 C CA . TYR B 1 131 ? -14.398 28.078 4.355 1 95.44 131 TYR B CA 1
ATOM 2352 C C . TYR B 1 131 ? -14.164 27.672 2.904 1 95.44 131 TYR B C 1
ATOM 2354 O O . TYR B 1 131 ? -15.078 27.75 2.076 1 95.44 131 TYR B O 1
ATOM 2362 N N . VAL B 1 132 ? -13.031 27.375 2.539 1 97.12 132 VAL B N 1
ATOM 2363 C CA . VAL B 1 132 ? -12.742 26.891 1.189 1 97.12 132 VAL B CA 1
ATOM 2364 C C . VAL B 1 132 ? -13.289 25.484 1.016 1 97.12 132 VAL B C 1
ATOM 2366 O O . VAL B 1 132 ? -13.109 24.625 1.885 1 97.12 132 VAL B O 1
ATOM 2369 N N . ARG B 1 133 ? -13.945 25.25 -0.083 1 97.44 133 ARG B N 1
ATOM 2370 C CA . ARG B 1 133 ? -14.609 23.969 -0.324 1 97.44 133 ARG B CA 1
ATOM 2371 C C . ARG B 1 133 ? -13.594 22.875 -0.635 1 97.44 133 ARG B C 1
ATOM 2373 O O . ARG B 1 133 ? -12.609 23.109 -1.34 1 97.44 133 ARG B O 1
ATOM 2380 N N . ASN B 1 134 ? -13.891 21.688 -0.237 1 97 134 ASN B N 1
ATOM 2381 C CA . ASN B 1 134 ? -13.016 20.547 -0.458 1 97 134 ASN B CA 1
ATOM 2382 C C . ASN B 1 134 ? -12.773 20.297 -1.946 1 97 134 ASN B C 1
ATOM 2384 O O . ASN B 1 134 ? -11.664 19.953 -2.355 1 97 134 ASN B O 1
ATOM 2388 N N . LYS B 1 135 ? -13.82 20.469 -2.672 1 96.69 135 LYS B N 1
ATOM 2389 C CA . LYS B 1 135 ? -13.703 20.234 -4.109 1 96.69 135 LYS B CA 1
ATOM 2390 C C . LYS B 1 135 ? -12.656 21.156 -4.73 1 96.69 135 LYS B C 1
ATOM 2392 O O . LYS B 1 135 ? -11.922 20.75 -5.641 1 96.69 135 LYS B O 1
ATOM 2397 N N . GLN B 1 136 ? -12.609 22.297 -4.277 1 97.44 136 GLN B N 1
ATOM 2398 C CA . GLN B 1 136 ? -11.617 23.25 -4.773 1 97.44 136 GLN B CA 1
ATOM 2399 C C . GLN B 1 136 ? -10.203 22.828 -4.383 1 97.44 136 GLN B C 1
ATOM 2401 O O . GLN B 1 136 ? -9.273 22.938 -5.184 1 97.44 136 GLN B O 1
ATOM 2406 N N . ILE B 1 137 ? -10.078 22.344 -3.174 1 97.75 137 ILE B N 1
ATOM 2407 C CA . ILE B 1 137 ? -8.781 21.891 -2.682 1 97.75 137 ILE B CA 1
ATOM 2408 C C . ILE B 1 137 ? -8.312 20.688 -3.502 1 97.75 137 ILE B C 1
ATOM 2410 O O . ILE B 1 137 ? -7.156 20.625 -3.928 1 97.75 137 ILE B O 1
ATOM 2414 N N . GLN B 1 138 ? -9.227 19.781 -3.799 1 97.12 138 GLN B N 1
ATOM 2415 C CA . GLN B 1 138 ? -8.922 18.594 -4.59 1 97.12 138 GLN B CA 1
ATOM 2416 C C . GLN B 1 138 ? -8.461 18.969 -5.996 1 97.12 138 GLN B C 1
ATOM 2418 O O . GLN B 1 138 ? -7.512 18.375 -6.523 1 97.12 138 GLN B O 1
ATOM 2423 N N . ARG B 1 139 ? -9.094 19.922 -6.496 1 96.31 139 ARG B N 1
ATOM 2424 C CA . ARG B 1 139 ? -8.727 20.391 -7.828 1 96.31 139 ARG B CA 1
ATOM 2425 C C . ARG B 1 139 ? -7.34 21.016 -7.82 1 96.31 139 ARG B C 1
ATOM 2427 O O . ARG B 1 139 ? -6.523 20.75 -8.703 1 96.31 139 ARG B O 1
ATOM 2434 N N . GLU B 1 140 ? -7.098 21.828 -6.832 1 96 140 GLU B N 1
ATOM 2435 C CA . GLU B 1 140 ? -5.809 22.5 -6.723 1 96 140 GLU B CA 1
ATOM 2436 C C . GLU B 1 140 ? -4.668 21.5 -6.586 1 96 140 GLU B C 1
ATOM 2438 O O . GLU B 1 140 ? -3.607 21.672 -7.195 1 96 140 GLU B O 1
ATOM 2443 N N . LEU B 1 141 ? -4.898 20.516 -5.867 1 96.38 141 LEU B N 1
ATOM 2444 C CA . LEU B 1 141 ? -3.865 19.516 -5.602 1 96.38 141 LEU B CA 1
ATOM 2445 C C . LEU B 1 141 ? -3.891 18.406 -6.652 1 96.38 141 LEU B C 1
ATOM 2447 O O . LEU B 1 141 ? -3.049 17.516 -6.633 1 96.38 141 LEU B O 1
ATOM 2451 N N . LYS B 1 142 ? -4.918 18.375 -7.531 1 95.19 142 LYS B N 1
ATOM 2452 C CA . LYS B 1 142 ? -5.148 17.266 -8.461 1 95.19 142 LYS B CA 1
ATOM 2453 C C . LYS B 1 142 ? -5.258 15.938 -7.723 1 95.19 142 LYS B C 1
ATOM 2455 O O . LYS B 1 142 ? -4.66 14.945 -8.133 1 95.19 142 LYS B O 1
ATOM 2460 N N . LEU B 1 143 ? -5.887 16.062 -6.641 1 95.75 143 LEU B N 1
ATOM 2461 C CA . LEU B 1 143 ? -6.09 14.898 -5.785 1 95.75 143 LEU B CA 1
ATOM 2462 C C . LEU B 1 143 ? -7.379 14.164 -6.156 1 95.75 143 LEU B C 1
ATOM 2464 O O . LEU B 1 143 ? -8.469 14.742 -6.078 1 95.75 143 LEU B O 1
ATOM 2468 N N . THR B 1 144 ? -7.215 12.914 -6.574 1 94.38 144 THR B N 1
ATOM 2469 C CA . THR B 1 144 ? -8.367 12.102 -6.957 1 94.38 144 THR B CA 1
ATOM 2470 C C . THR B 1 144 ? -9.133 11.633 -5.727 1 94.38 144 THR B C 1
ATOM 2472 O O . THR B 1 144 ? -8.539 11.133 -4.77 1 94.38 144 THR B O 1
ATOM 2475 N N . PRO B 1 145 ? -10.5 11.844 -5.805 1 94.75 145 PRO B N 1
ATOM 2476 C CA . PRO B 1 145 ? -11.266 11.242 -4.711 1 94.75 145 PRO B CA 1
ATOM 2477 C C . PRO B 1 145 ? -11.008 9.75 -4.555 1 94.75 145 PRO B C 1
ATOM 2479 O O . PRO B 1 145 ? -10.758 9.055 -5.543 1 94.75 145 PRO B O 1
ATOM 2482 N N . LEU B 1 146 ? -11.062 9.281 -3.355 1 93.88 146 LEU B N 1
ATOM 2483 C CA . LEU B 1 146 ? -10.617 7.93 -3.043 1 93.88 146 LEU B CA 1
ATOM 2484 C C . LEU B 1 146 ? -11.445 6.898 -3.809 1 93.88 146 LEU B C 1
ATOM 2486 O O . LEU B 1 146 ? -10.906 5.898 -4.289 1 93.88 146 LEU B O 1
ATOM 2490 N N . LEU B 1 147 ? -12.719 7.113 -3.887 1 89.44 147 LEU B N 1
ATOM 2491 C CA . LEU B 1 147 ? -13.562 6.176 -4.617 1 89.44 147 LEU B CA 1
ATOM 2492 C C . LEU B 1 147 ? -13.094 6.039 -6.062 1 89.44 147 LEU B C 1
ATOM 2494 O O . LEU B 1 147 ? -13.055 4.93 -6.602 1 89.44 147 LEU B O 1
ATOM 2498 N N . ASP B 1 148 ? -12.781 7.168 -6.652 1 90.75 148 ASP B N 1
ATOM 2499 C CA . ASP B 1 148 ? -12.281 7.145 -8.023 1 90.75 148 ASP B CA 1
ATOM 2500 C C . ASP B 1 148 ? -10.906 6.488 -8.094 1 90.75 148 ASP B C 1
ATOM 2502 O O . ASP B 1 148 ? -10.609 5.742 -9.031 1 90.75 148 ASP B O 1
ATOM 2506 N N . TYR B 1 149 ? -10.125 6.781 -7.168 1 90.88 149 TYR B N 1
ATOM 2507 C CA . TYR B 1 149 ? -8.789 6.199 -7.121 1 90.88 149 TYR B CA 1
ATOM 2508 C C . TYR B 1 149 ? -8.859 4.68 -7.02 1 90.88 149 TYR B C 1
ATOM 2510 O O . TYR B 1 149 ? -8.133 3.969 -7.719 1 90.88 149 TYR B O 1
ATOM 2518 N N . PHE B 1 150 ? -9.734 4.176 -6.156 1 88.44 150 PHE B N 1
ATOM 2519 C CA . PHE B 1 150 ? -9.922 2.736 -5.996 1 88.44 150 PHE B CA 1
ATOM 2520 C C . PHE B 1 150 ? -10.367 2.1 -7.305 1 88.44 150 PHE B C 1
ATOM 2522 O O . PHE B 1 150 ? -9.938 0.998 -7.648 1 88.44 150 PHE B O 1
ATOM 2529 N N . SER B 1 151 ? -11.18 2.805 -8 1 85.56 151 SER B N 1
ATOM 2530 C CA . SER B 1 151 ? -11.703 2.289 -9.258 1 85.56 151 SER B CA 1
ATOM 2531 C C . SER B 1 151 ? -10.609 2.213 -10.32 1 85.56 151 SER B C 1
ATOM 2533 O O . SER B 1 151 ? -10.625 1.32 -11.172 1 85.56 151 SER B O 1
ATOM 2535 N N . HIS B 1 152 ? -9.648 3.117 -10.266 1 81.75 152 HIS B N 1
ATOM 2536 C CA . HIS B 1 152 ? -8.555 3.137 -11.234 1 81.75 152 HIS B CA 1
ATOM 2537 C C . HIS B 1 152 ? -7.59 1.979 -10.992 1 81.75 152 HIS B C 1
ATOM 2539 O O . HIS B 1 152 ? -6.883 1.558 -11.914 1 81.75 152 HIS B O 1
ATOM 2545 N N . GLN B 1 153 ? -7.543 1.524 -9.828 1 74.69 153 GLN B N 1
ATOM 2546 C CA . GLN B 1 153 ? -6.656 0.406 -9.523 1 74.69 153 GLN B CA 1
ATOM 2547 C C . GLN B 1 153 ? -7.172 -0.89 -10.141 1 74.69 153 GLN B C 1
ATOM 2549 O O . GLN B 1 153 ? -6.398 -1.819 -10.383 1 74.69 153 GLN B O 1
ATOM 2554 N N . ILE B 1 154 ? -8.398 -0.998 -10.367 1 65.69 154 ILE B N 1
ATOM 2555 C CA . ILE B 1 154 ? -9.031 -2.191 -10.914 1 65.69 154 ILE B CA 1
ATOM 2556 C C . ILE B 1 154 ? -8.805 -2.25 -12.422 1 65.69 154 ILE B C 1
ATOM 2558 O O . ILE B 1 154 ? -8.625 -3.332 -12.992 1 65.69 154 ILE B O 1
ATOM 2562 N N . PHE B 1 155 ? -8.773 -1.048 -13.109 1 59.56 155 PHE B N 1
ATOM 2563 C CA . PHE B 1 155 ? -8.703 -1.084 -14.562 1 59.56 155 PHE B CA 1
ATOM 2564 C C . PHE B 1 155 ? -7.312 -0.699 -15.047 1 59.56 155 PHE B C 1
ATOM 2566 O O . PHE B 1 155 ? -6.633 0.116 -14.422 1 59.56 155 PHE B O 1
#

Foldseek 3Di:
DPPPPCLDDQPPPPPDDVPCPPDPPPDDPDPPVPPQWDAHPLQIAGPNRLSLVVLVVLLVVLVVVCVVCCVQQAPPHPDALLVSVVVCVVPNLCSNLPVCVSNVPHDPVSLVSVQVSVLVSLCRSVVDDPPDDSVVSCVVNVPDRSSVVNVVVVD/DPPCPCLDDQPPPPPPDVPCPDDPPPDDPDPPVPPQWDAHPLQIAGPNRLSLVVLVVLLVVLVVVCVVCCVQQAPPHPDALLVSVVVCVVPNLCSNLPVCVSNVVHPPVSLVSVQVSVLVSLCRSVVDDPPDDSVVSCVVNVPDRSSVVNVVVVD

Solvent-accessible surface area (backbone atoms only — not comparable to full-atom values): 18539 Å² total; per-residue (Å²): 138,79,81,72,72,76,74,62,68,66,68,78,65,78,73,59,62,85,78,67,65,70,75,72,76,83,74,81,86,66,78,65,73,70,60,62,56,46,67,40,98,85,42,42,40,35,83,79,60,52,32,59,67,32,48,51,50,43,44,50,53,42,51,50,52,49,60,62,39,30,81,59,50,34,91,82,30,86,58,52,50,67,57,43,49,36,48,41,57,32,56,37,43,36,59,66,46,50,45,26,87,77,51,61,78,30,51,67,72,55,52,47,56,47,44,50,53,52,50,51,52,51,40,47,50,67,66,58,64,89,83,61,54,66,68,57,52,29,59,74,67,69,50,70,56,58,72,59,47,52,56,50,63,69,101,137,80,82,71,71,75,73,61,69,66,68,77,64,79,74,57,63,83,79,66,66,72,75,71,77,82,73,82,86,67,78,64,74,70,61,62,57,46,69,40,99,86,42,42,40,34,81,80,61,52,31,57,68,33,50,51,50,42,44,51,52,41,52,50,53,49,60,63,40,32,82,58,47,34,89,80,29,86,58,51,51,67,57,43,49,34,49,42,56,32,56,38,43,35,59,65,47,50,45,24,88,77,50,61,78,31,53,67,73,54,52,47,57,46,43,51,53,52,49,51,52,51,40,48,51,66,66,59,64,88,82,60,55,66,68,58,54,29,60,73,68,68,51,70,55,58,71,58,48,52,54,50,64,70,101

Secondary structure (DSSP, 8-state):
-----------------TT---------SS-----SEEEETTEEEETT---HHHHHHHHHHHHHHHHHTHHHHSTT--S-HHHHHHHIIIIIHHHHHTTHHHHTTS-HHHHHHHHHHHHHHHHHHHT--TTS-HHHHHHHHTPPPHHHHHHHHH-/-----------------TT---------SS-----SEEEETTEEEETT---HHHHHHHHHHHHHHHHHTHHHHSTT--S-HHHHHHHIIIIIHHHHHTTHHHHTTS-HHHHHHHHHHHHHHHHHHHT--TTS-HHHHHHHHTPPPHHHHHHHHH-

Radius of gyration: 21.56 Å; Cα contacts (8 Å, |Δi|>4): 273; chains: 2; bounding box: 58×59×55 Å

Nearest PDB structures (foldseek):
  1i36-assembly1_A  TM=2.841E-01  e=5.383E+00  Methanothermobacter thermautotrophicus
  2c7j-assembly1_A  TM=2.817E-01  e=6.311E+00  Mastigocladus laminosus
  2c7j-assembly1_A  TM=2.816E-01  e=5.842E+00  Mastigocladus laminosus